Protein AF-0000000085048465 (afdb_homodimer)

Sequence (230 aa):
MSGDLALQTPPLTWLDVGAAADVPYQGARRVETDKGAIAVFRTVDNDYYAVMDKCPHKGGPLSEGIVHGRHIACPLHNWSFSLETGEAVGADAGKACTPTVPLKIENARIFLGLRMSGDLALQTPPLTWLDVGAAADVPYQGARRVETDKGAIAVFRTVDNDYYAVMDKCPHKGGPLSEGIVHGRHIACPLHNWSFSLETGEAVGADAGKACTPTVPLKIENARIFLGLR

pLDDT: mean 91.95, std 15.48, range [27.66, 98.94]

Nearest PDB structu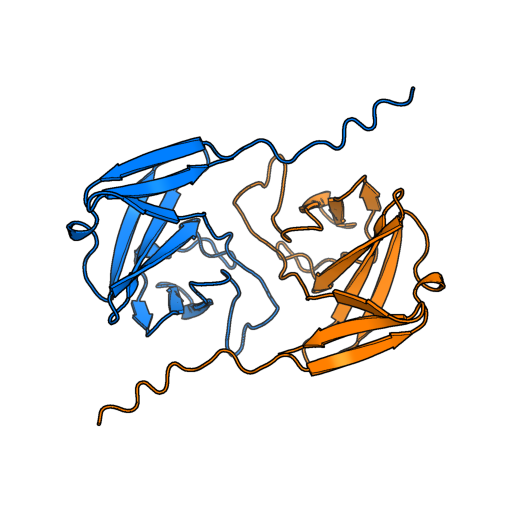res (foldseek):
  8jng-assembly1_A  TM=8.962E-01  e=5.761E-08  Porphyridium purpureum
  4qdd-assembly1_A  TM=8.685E-01  e=6.075E-08  Rhodococcus rhodochrous
  4qdc-assembly1_A  TM=8.750E-01  e=1.578E-07  Rhodococcus rhodochrous
  4qck-assembly1_A  TM=8.739E-01  e=2.982E-07  Mycobacterium tuberculosis H37Rv
  4qdf-assembly2_B  TM=8.703E-01  e=5.943E-07  Rhodococcus rhodochrous

Foldseek 3Di:
DPPCVVVPPDFWDKDWDWFLPVADEQAWDWDQDPVAIKIWHAYNVGDIWIFHQADPPHGAGQRPFTGDGQWTFGPPPGFIAGRVQQATDDPCGPPDGTGTWDWDADPRTIITIDD/DPPCVVVPPDFWDKDWDWFLPVADEQAWDWDQDPVAIKIW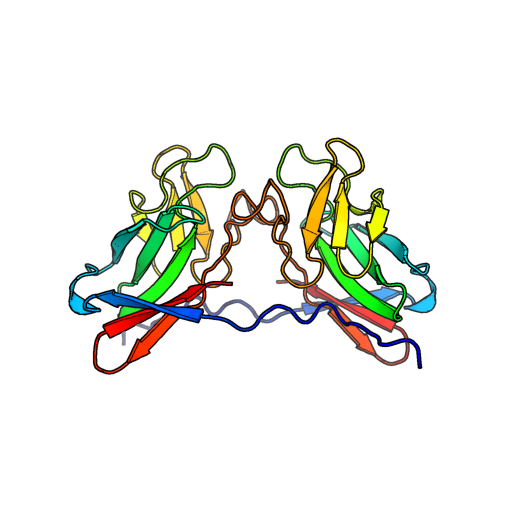HAYNVGDIWIFHQADPPHGAGQRPFTDDGQWTFGPPPGFIAGRVQQATDDPCGPPDGTGTWDWDADPRTIITIDD

InterPro domains:
  IPR012748 Rieske-like [2Fe-2S] domain, NirD-type [TIGR02378] (13-112)
  IPR017941 Rieske [2Fe-2S] iron-sulphur domain [PF00355] (13-94)
  IPR017941 Rieske [2Fe-2S] iron-sulphur domain [PS51296] (15-112)
  IPR036922 Rieske [2Fe-2S] iron-sulphur domain superfamily [G3DSA:2.102.10.10] (12-114)
  IPR036922 Rieske [2Fe-2S] iron-sulphur domain superfamily [SSF50022] (13-114)

Secondary structure (DSSP, 8-state):
----------PPEEEEEEEGGGS-TTEEEEEEETTEEEEEEE-TTS-EEEEESS-TTT---GGGSEEETTEEE-TTT--EEETTT-BB-GGGTTS-BPPB--EEEETTEEEEEE-/----------PPEEEEEEEGGGS-TTEEEEEEETTEEEEEEE-TTS-EEEEESS-TTT---GGGSEEETTEEE-TTT--EEETTT-BB-GGGTTS-BPPB--EEEETTEEEEEE-

Organism: Asticcacaulis excentricus (strain ATCC 15261 / DSM 4724 / KCTC 12464 / NCIMB 9791 / VKM B-1370 / CB 48) (NCBI:txid573065)

Structure (mmCIF, N/CA/C/O backbone):
data_AF-0000000085048465-model_v1
#
loop_
_entity.id
_entity.type
_entity.pdbx_description
1 polymer 'Nitrite reductase (NAD(P)H), small subunit'
#
loop_
_atom_site.group_PDB
_atom_site.id
_atom_site.type_symbol
_atom_site.label_atom_id
_atom_site.label_alt_id
_atom_site.label_comp_id
_atom_site.label_asym_id
_atom_site.label_entity_id
_atom_site.label_seq_id
_atom_site.pdbx_PDB_ins_code
_atom_site.Cartn_x
_atom_site.Cartn_y
_atom_site.Cartn_z
_atom_site.occupancy
_atom_site.B_iso_or_equiv
_atom_site.auth_seq_id
_atom_site.auth_comp_id
_atom_site.auth_asym_id
_atom_site.auth_atom_id
_atom_site.pdbx_PDB_model_num
ATOM 1 N N . MET A 1 1 ? -8.609 -29.156 15.453 1 27.66 1 MET A N 1
ATOM 2 C CA . MET A 1 1 ? -9.172 -27.859 15.773 1 27.66 1 MET A CA 1
ATOM 3 C C . MET A 1 1 ? -8.195 -26.734 15.398 1 27.66 1 MET A C 1
ATOM 5 O O . MET A 1 1 ? -7.352 -26.359 16.203 1 27.66 1 MET A O 1
ATOM 9 N N . SER A 1 2 ? -7.457 -26.969 14.336 1 30.25 2 SER A N 1
ATOM 10 C CA . SER A 1 2 ? -6.379 -26.109 13.883 1 30.25 2 SER A CA 1
ATOM 11 C C . SER A 1 2 ? -6.824 -24.641 13.844 1 30.25 2 SER A C 1
ATOM 13 O O . SER A 1 2 ? -7.754 -24.297 13.109 1 30.25 2 SER A O 1
ATOM 15 N N . GLY A 1 3 ? -6.93 -24.125 15.055 1 32.09 3 GLY A N 1
ATOM 16 C CA . GLY A 1 3 ? -7.227 -22.719 15.242 1 32.09 3 GLY A CA 1
ATOM 17 C C . GLY A 1 3 ? -6.605 -21.828 14.172 1 32.09 3 GLY A C 1
ATOM 18 O O . GLY A 1 3 ? -5.379 -21.797 14.031 1 32.09 3 GLY A O 1
ATOM 19 N N . ASP A 1 4 ? -7.051 -21.844 13.039 1 36.56 4 ASP A N 1
ATOM 20 C CA . ASP A 1 4 ? -6.781 -20.859 12.008 1 36.56 4 ASP A CA 1
ATOM 21 C C . ASP A 1 4 ? -6.57 -19.469 12.617 1 36.56 4 ASP A C 1
ATOM 23 O O . ASP A 1 4 ? -7.523 -18.844 13.078 1 36.56 4 ASP A O 1
ATOM 27 N N . LEU A 1 5 ? -5.781 -19.375 13.562 1 36.38 5 LEU A N 1
ATOM 28 C CA . LEU A 1 5 ? -5.414 -18.047 14.008 1 36.38 5 LEU A CA 1
ATOM 29 C C . LEU A 1 5 ? -5.207 -17.109 12.82 1 36.38 5 LEU A C 1
ATOM 31 O O . LEU A 1 5 ? -4.125 -17.078 12.234 1 36.38 5 LEU A O 1
ATOM 35 N N . ALA A 1 6 ? -6.047 -17.172 11.82 1 41.09 6 ALA A N 1
ATOM 36 C CA . ALA A 1 6 ? -6.082 -16.109 10.828 1 41.09 6 ALA A CA 1
ATOM 37 C C . ALA A 1 6 ? -5.492 -14.82 11.383 1 41.09 6 ALA A C 1
ATOM 39 O O . ALA A 1 6 ? -5.926 -14.336 12.43 1 41.09 6 ALA A O 1
ATOM 40 N N . LEU A 1 7 ? -4.258 -14.805 11.57 1 50.38 7 LEU A N 1
ATOM 41 C CA . LEU A 1 7 ? -3.625 -13.562 11.977 1 50.38 7 LEU A CA 1
ATOM 42 C C . LEU A 1 7 ? -4.496 -12.359 11.609 1 50.38 7 LEU A C 1
ATOM 44 O O . LEU A 1 7 ? -4.543 -11.961 10.445 1 50.38 7 LEU A O 1
ATOM 48 N N . GLN A 1 8 ? -5.727 -12.383 12.188 1 51.41 8 GLN A N 1
ATOM 49 C CA . GLN A 1 8 ? -6.629 -11.242 12.047 1 51.41 8 GLN A CA 1
ATOM 50 C C . GLN A 1 8 ? -5.855 -9.93 12.07 1 51.41 8 GLN A C 1
ATOM 52 O O . GLN A 1 8 ? -4.867 -9.797 12.797 1 51.41 8 GLN A O 1
ATOM 57 N N . THR A 1 9 ? -5.891 -9.25 10.992 1 67.12 9 THR A N 1
ATOM 58 C CA . THR A 1 9 ? -5.375 -7.887 11.031 1 67.12 9 THR A CA 1
ATOM 59 C C . THR A 1 9 ? -5.848 -7.168 12.289 1 67.12 9 THR A C 1
ATOM 61 O O . THR A 1 9 ? -7.047 -7.105 12.562 1 67.12 9 THR A O 1
ATOM 64 N N . PRO A 1 10 ? -5.031 -6.992 13.234 1 73.75 10 PRO A N 1
ATOM 65 C CA . PRO A 1 10 ? -5.449 -6.312 14.461 1 73.75 10 PRO A CA 1
ATOM 66 C C . PRO A 1 10 ? -6.359 -5.117 14.188 1 73.75 10 PRO A C 1
ATOM 68 O O . PRO A 1 10 ? -6.219 -4.449 13.156 1 73.75 10 PRO A O 1
ATOM 71 N N . PRO A 1 11 ? -7.352 -4.992 15.039 1 84.38 11 PRO A N 1
ATOM 72 C CA . PRO A 1 11 ? -8.266 -3.861 14.859 1 84.38 11 PRO A CA 1
ATOM 73 C C . PRO A 1 11 ? -7.543 -2.516 14.891 1 84.38 11 PRO A C 1
ATOM 75 O O . PRO A 1 11 ? -6.484 -2.391 15.508 1 84.38 11 PRO A O 1
ATOM 78 N N . LEU A 1 12 ? -8.109 -1.514 14.242 1 91.69 12 LEU A N 1
ATOM 79 C CA . LEU A 1 12 ? -7.539 -0.172 14.219 1 91.69 12 LEU A CA 1
ATOM 80 C C . LEU A 1 12 ? -7.777 0.547 15.539 1 91.69 12 LEU A C 1
ATOM 82 O O . LEU A 1 12 ? -8.852 0.424 16.141 1 91.69 12 LEU A O 1
ATOM 86 N N . THR A 1 13 ? -6.773 1.234 16.016 1 94.88 13 THR A N 1
ATOM 87 C CA . THR A 1 13 ? -6.91 2.234 17.062 1 94.88 13 THR A CA 1
ATOM 88 C C . THR A 1 13 ? -6.945 3.641 16.469 1 94.88 13 THR A C 1
ATOM 90 O O . THR A 1 13 ? -6.141 3.975 15.609 1 94.88 13 THR A O 1
ATOM 93 N N . TRP A 1 14 ? -7.902 4.395 16.969 1 97.25 14 TRP A N 1
ATOM 94 C CA . TRP A 1 14 ? -8.07 5.73 16.406 1 97.25 14 TRP A CA 1
ATOM 95 C C . TRP A 1 14 ? -7.402 6.777 17.297 1 97.25 14 TRP A C 1
ATOM 97 O O . TRP A 1 14 ? -7.723 6.898 18.484 1 97.25 14 TRP A O 1
ATOM 107 N N . LEU A 1 15 ? -6.484 7.551 16.75 1 97.69 15 LEU A N 1
ATOM 108 C CA . LEU A 1 15 ? -5.719 8.586 17.422 1 97.69 15 LEU A CA 1
ATOM 109 C C . LEU A 1 15 ? -6.246 9.977 17.078 1 97.69 15 LEU A C 1
ATOM 111 O O . LEU A 1 15 ? -6.234 10.367 15.906 1 97.69 15 LEU A O 1
ATOM 115 N N . ASP A 1 16 ? -6.754 10.727 18.031 1 98.5 16 ASP A N 1
ATOM 116 C CA . ASP A 1 16 ? -7.109 12.133 17.828 1 98.5 16 ASP A CA 1
ATOM 117 C C . ASP A 1 16 ? -5.867 12.977 17.547 1 98.5 16 ASP A C 1
ATOM 119 O O . ASP A 1 16 ? -4.973 13.07 18.375 1 98.5 16 ASP A O 1
ATOM 123 N N . VAL A 1 17 ? -5.871 13.68 16.344 1 98.44 17 VAL A N 1
ATOM 124 C CA . VAL A 1 17 ? -4.637 14.383 16.016 1 98.44 17 VAL A CA 1
ATOM 125 C C . VAL A 1 17 ? -4.906 15.875 15.914 1 98.44 17 VAL A C 1
ATOM 127 O O . VAL A 1 17 ? -4.059 16.641 15.438 1 98.44 17 VAL A O 1
ATOM 130 N N . GLY A 1 18 ? -6.07 16.375 16.266 1 98.44 18 GLY A N 1
ATOM 131 C CA . GLY A 1 18 ? -6.32 17.797 16.344 1 98.44 18 GLY A CA 1
ATOM 132 C C . GLY A 1 18 ? -7.453 18.25 15.445 1 98.44 18 GLY A C 1
ATOM 133 O O . GLY A 1 18 ? -8.172 17.438 14.875 1 98.44 18 GLY A O 1
ATOM 134 N N . ALA A 1 19 ? -7.59 19.578 15.297 1 98.75 19 ALA A N 1
ATOM 135 C CA . ALA A 1 19 ? -8.68 20.188 14.547 1 98.75 19 ALA A CA 1
ATOM 136 C C . ALA A 1 19 ? -8.445 20.062 13.047 1 98.75 19 ALA A C 1
ATOM 138 O O . ALA A 1 19 ? -7.332 20.281 12.562 1 98.75 19 ALA A O 1
ATOM 139 N N . ALA A 1 20 ? -9.484 19.703 12.375 1 98.75 20 ALA A N 1
ATOM 140 C CA . ALA A 1 20 ? -9.398 19.641 10.914 1 98.75 20 ALA A CA 1
ATOM 141 C C . ALA A 1 20 ? -8.953 20.969 10.328 1 98.75 20 ALA A C 1
ATOM 143 O O . ALA A 1 20 ? -8.203 21 9.344 1 98.75 20 ALA A O 1
ATOM 144 N N . ALA A 1 21 ? -9.359 22.031 10.914 1 98.31 21 ALA A N 1
ATOM 145 C CA . ALA A 1 21 ? -9.078 23.375 10.43 1 98.31 21 ALA A CA 1
ATOM 146 C C . ALA A 1 21 ? -7.586 23.688 10.523 1 98.31 21 ALA A C 1
ATOM 148 O O . ALA A 1 21 ? -7.109 24.656 9.906 1 98.31 21 ALA A O 1
ATOM 149 N N . ASP A 1 22 ? -6.824 22.906 11.312 1 98.38 22 ASP A N 1
ATOM 150 C CA . ASP A 1 22 ? -5.395 23.141 11.469 1 98.38 22 ASP A CA 1
ATOM 151 C C . ASP A 1 22 ? -4.617 22.688 10.242 1 98.38 22 ASP A C 1
ATOM 153 O O . ASP A 1 22 ? -3.439 23.016 10.086 1 98.38 22 ASP A O 1
ATOM 157 N N . VAL A 1 23 ? -5.203 21.906 9.375 1 98.75 23 VAL A N 1
ATOM 158 C CA . VAL A 1 23 ? -4.574 21.516 8.109 1 98.75 23 VAL A CA 1
ATOM 159 C C . VAL A 1 23 ? -4.926 22.531 7.027 1 98.75 23 VAL A C 1
ATOM 161 O O . VAL A 1 23 ? -6.094 22.688 6.668 1 98.75 23 VAL A O 1
ATOM 164 N N . PRO A 1 24 ? -3.953 23.25 6.559 1 98.12 24 PRO A N 1
ATOM 165 C CA . PRO A 1 24 ? -4.285 24.266 5.555 1 98.12 24 PRO A CA 1
ATOM 166 C C . PRO A 1 24 ? -4.777 23.656 4.242 1 98.12 24 PRO A C 1
ATOM 168 O O . PRO A 1 24 ? -4.398 22.531 3.9 1 98.12 24 PRO A O 1
ATOM 171 N N . TYR A 1 25 ? -5.602 24.406 3.484 1 97.69 25 TYR A N 1
ATOM 172 C CA . TYR A 1 25 ? -5.965 24.016 2.127 1 97.69 25 TYR A CA 1
ATOM 173 C C . TYR A 1 25 ? -4.723 23.844 1.26 1 97.69 25 TYR A C 1
ATOM 175 O O . TYR A 1 25 ? -3.795 24.656 1.318 1 97.69 25 TYR A O 1
ATOM 183 N N . GLN A 1 26 ? -4.738 22.75 0.444 1 97.94 26 GLN A N 1
ATOM 184 C CA . GLN A 1 26 ? -3.639 22.406 -0.455 1 97.94 26 GLN A CA 1
ATOM 185 C C . GLN A 1 26 ? -2.314 22.328 0.3 1 97.94 26 GLN A C 1
ATOM 187 O O . GLN A 1 26 ? -1.274 22.75 -0.217 1 97.94 26 GLN A O 1
ATOM 192 N N . GLY A 1 27 ? -2.434 21.859 1.522 1 98.19 27 GLY A N 1
ATOM 193 C CA . GLY A 1 27 ? -1.271 21.719 2.385 1 98.19 27 GLY A CA 1
ATOM 194 C C . GLY A 1 27 ? -1.312 20.469 3.246 1 98.19 27 GLY A C 1
ATOM 195 O O . GLY A 1 27 ? -2.025 19.516 2.93 1 98.19 27 GLY A O 1
ATOM 196 N N . ALA A 1 28 ? -0.388 20.531 4.258 1 98.69 28 ALA A N 1
ATOM 197 C CA . ALA A 1 28 ? -0.269 19.312 5.066 1 98.69 28 ALA A CA 1
ATOM 198 C C . ALA A 1 28 ? 0.083 19.656 6.512 1 98.69 28 ALA A C 1
ATOM 200 O O . ALA A 1 28 ? 0.542 20.766 6.805 1 98.69 28 ALA A O 1
ATOM 201 N N . ARG A 1 29 ? -0.2 18.766 7.32 1 98.5 29 ARG A N 1
ATOM 202 C CA . ARG A 1 29 ? 0.307 18.703 8.688 1 98.5 29 ARG A CA 1
ATOM 203 C C . ARG A 1 29 ? 1.014 17.375 8.953 1 98.5 29 ARG A C 1
ATOM 205 O O . ARG A 1 29 ? 0.508 16.312 8.586 1 98.5 29 ARG A O 1
ATOM 212 N N . ARG A 1 30 ? 2.117 17.516 9.562 1 98.56 30 ARG A N 1
ATOM 213 C CA . ARG A 1 30 ? 2.889 16.328 9.922 1 98.56 30 ARG A CA 1
ATOM 214 C C . ARG A 1 30 ? 2.58 15.891 11.344 1 98.56 30 ARG A C 1
ATOM 216 O O . ARG A 1 30 ? 2.559 16.703 12.266 1 98.56 30 ARG A O 1
ATOM 223 N N . VAL A 1 31 ? 2.328 14.641 11.539 1 98.31 31 VAL A N 1
ATOM 224 C CA . VAL A 1 31 ? 2.023 14.055 12.836 1 98.31 31 VAL A CA 1
ATOM 225 C C . VAL A 1 31 ? 3.057 12.977 13.172 1 98.31 31 VAL A C 1
ATOM 227 O O . VAL A 1 31 ? 3.201 12 12.438 1 98.31 31 VAL A O 1
ATOM 230 N N . GLU A 1 32 ? 3.73 13.117 14.297 1 97.5 32 GLU A N 1
ATOM 231 C CA . GLU A 1 32 ? 4.688 12.109 14.742 1 97.5 32 GLU A CA 1
ATOM 232 C C . GLU A 1 32 ? 3.984 10.953 15.453 1 97.5 32 GLU A C 1
ATOM 234 O 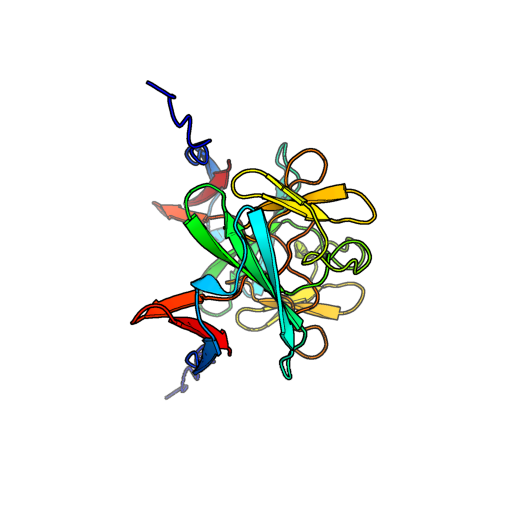O . GLU A 1 32 ? 3.127 11.18 16.312 1 97.5 32 GLU A O 1
ATOM 239 N N . THR A 1 33 ? 4.32 9.758 15.07 1 94.62 33 THR A N 1
ATOM 240 C CA . THR A 1 33 ? 3.809 8.578 15.758 1 94.62 33 THR A CA 1
ATOM 241 C C . THR A 1 33 ? 4.934 7.586 16.031 1 94.62 33 THR A C 1
ATOM 243 O O . THR A 1 33 ? 6.055 7.758 15.555 1 94.62 33 THR A O 1
ATOM 246 N N . ASP A 1 34 ? 4.656 6.555 16.797 1 87.94 34 ASP A N 1
ATOM 247 C CA . ASP A 1 34 ? 5.633 5.512 17.109 1 87.94 34 ASP A CA 1
ATOM 248 C C . ASP A 1 34 ? 5.973 4.699 15.859 1 87.94 34 ASP A C 1
ATOM 250 O O . ASP A 1 34 ? 7.031 4.062 15.797 1 87.94 34 ASP A O 1
ATOM 254 N N . LYS A 1 35 ? 5.195 4.719 14.867 1 84.31 35 LYS A N 1
ATOM 255 C CA . LYS A 1 35 ? 5.379 3.941 13.641 1 84.31 35 LYS A CA 1
ATOM 256 C C . LYS A 1 35 ? 6.027 4.785 12.547 1 84.31 35 LYS A C 1
ATO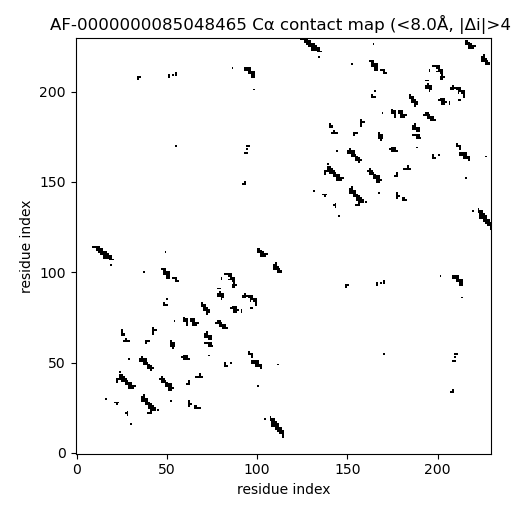M 258 O O . LYS A 1 35 ? 6.281 4.293 11.445 1 84.31 35 LYS A O 1
ATOM 263 N N . GLY A 1 36 ? 6.25 5.996 12.914 1 92.56 36 GLY A N 1
ATOM 264 C CA . GLY A 1 36 ? 6.77 6.941 11.945 1 92.56 36 GLY A CA 1
ATOM 265 C C . GLY A 1 36 ? 5.902 8.18 11.789 1 92.56 36 GLY A C 1
ATOM 266 O O . GLY A 1 36 ? 4.801 8.242 12.3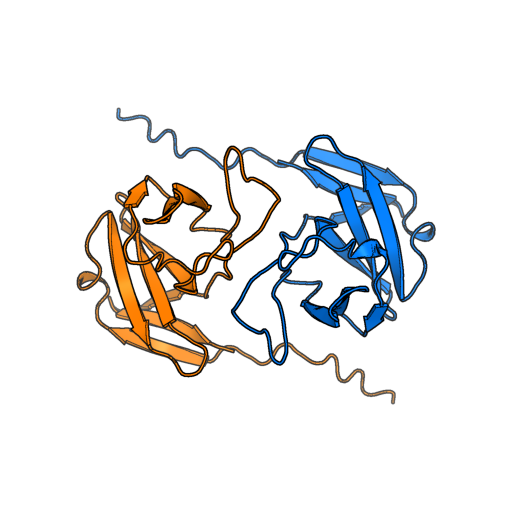36 1 92.56 36 GLY A O 1
ATOM 267 N N . ALA A 1 37 ? 6.367 9.07 10.977 1 97.75 37 ALA A N 1
ATOM 268 C CA . ALA A 1 37 ? 5.621 10.305 10.75 1 97.75 37 ALA A CA 1
ATOM 269 C C . ALA A 1 37 ? 4.535 10.109 9.695 1 97.75 37 ALA A C 1
ATOM 271 O O . ALA A 1 37 ? 4.746 9.406 8.703 1 97.75 37 ALA A O 1
ATOM 272 N N . ILE A 1 38 ? 3.412 10.688 9.93 1 98.5 38 ILE A N 1
ATOM 273 C CA . ILE A 1 38 ? 2.273 10.68 9.023 1 98.5 38 ILE A CA 1
ATOM 274 C C . ILE A 1 38 ? 2 12.094 8.516 1 98.5 38 ILE A C 1
ATOM 276 O O . ILE A 1 38 ? 2.045 13.055 9.289 1 98.5 38 ILE A O 1
ATOM 280 N N . ALA A 1 39 ? 1.812 12.203 7.223 1 98.88 39 ALA A N 1
ATOM 281 C CA . ALA A 1 39 ? 1.385 13.469 6.629 1 98.88 39 ALA A CA 1
ATOM 282 C C . ALA A 1 39 ? -0.124 13.484 6.402 1 98.88 39 ALA A C 1
ATOM 284 O O . ALA A 1 39 ? -0.667 12.602 5.73 1 98.88 39 ALA A O 1
ATOM 285 N N . VAL A 1 40 ? -0.821 14.422 6.953 1 98.94 40 VAL A N 1
ATOM 286 C CA . VAL A 1 40 ? -2.244 14.656 6.734 1 98.94 40 VAL A CA 1
ATOM 287 C C . VAL A 1 40 ? -2.436 15.812 5.754 1 98.94 40 VAL A C 1
ATOM 289 O O . VAL A 1 40 ? -1.93 16.922 5.98 1 98.94 40 VAL A O 1
ATOM 292 N N . PHE A 1 41 ? -3.117 15.516 4.727 1 98.94 41 PHE A N 1
ATOM 293 C CA . PHE A 1 41 ? -3.301 16.5 3.666 1 98.94 41 PHE A CA 1
ATOM 294 C C . PHE A 1 41 ? -4.75 16.969 3.611 1 98.94 41 PHE A C 1
ATOM 296 O O . PHE A 1 41 ? -5.668 16.219 3.924 1 98.94 41 PHE A O 1
ATOM 303 N N . ARG A 1 42 ? -4.883 18.172 3.123 1 98.69 42 ARG A N 1
ATOM 304 C CA . ARG A 1 42 ? -6.188 18.734 2.771 1 98.69 42 ARG A CA 1
ATOM 305 C C . ARG A 1 42 ? -6.184 19.281 1.346 1 98.69 42 ARG A C 1
ATOM 307 O O . ARG A 1 42 ? -5.312 20.062 0.977 1 98.69 42 ARG A O 1
ATOM 314 N N . THR A 1 43 ? -7.129 18.812 0.554 1 98 43 THR A N 1
ATOM 315 C CA . THR A 1 43 ? -7.191 19.203 -0.848 1 98 43 THR A CA 1
ATOM 316 C C . THR A 1 43 ? -7.965 20.516 -1.008 1 98 43 THR A C 1
ATOM 318 O O . THR A 1 43 ? -8.547 21.016 -0.045 1 98 43 THR A O 1
ATOM 321 N N . VAL A 1 44 ? -7.906 21 -2.236 1 96.31 44 VAL A N 1
ATOM 322 C CA . VAL A 1 44 ? -8.625 22.219 -2.557 1 96.31 44 VAL A CA 1
ATOM 323 C C . VAL A 1 44 ? -10.125 22 -2.389 1 96.31 44 VAL A C 1
ATOM 325 O O . VAL A 1 44 ? -10.867 22.938 -2.047 1 96.31 44 VAL A O 1
ATOM 328 N N . ASP A 1 45 ? -10.625 20.797 -2.537 1 96.31 45 ASP A N 1
ATOM 329 C CA . ASP A 1 45 ? -12.039 20.453 -2.432 1 96.31 45 ASP A CA 1
ATOM 330 C C . ASP A 1 45 ? -12.414 20.109 -0.992 1 96.31 45 ASP A C 1
ATOM 332 O O . ASP A 1 45 ? -13.492 19.562 -0.739 1 96.31 45 ASP A O 1
ATOM 336 N N . ASN A 1 46 ? -11.508 20.25 -0.138 1 97.31 46 ASN A N 1
ATOM 337 C CA . ASN A 1 46 ? -11.727 20.078 1.294 1 97.31 46 ASN A CA 1
ATOM 338 C C . ASN A 1 46 ? -11.781 18.609 1.689 1 97.31 46 ASN A C 1
ATOM 340 O O . ASN A 1 46 ? -12.469 18.25 2.645 1 97.31 46 ASN A O 1
ATOM 344 N N . ASP A 1 47 ? -11.211 17.75 0.933 1 97.81 47 ASP A N 1
ATOM 345 C CA . ASP A 1 47 ? -11.031 16.359 1.311 1 97.81 47 ASP A CA 1
ATOM 346 C C . ASP A 1 47 ? -9.727 16.156 2.086 1 97.81 47 ASP A C 1
ATOM 348 O O . ASP A 1 47 ? -8.766 16.906 1.88 1 97.81 47 ASP A O 1
ATOM 352 N N . TYR A 1 48 ? -9.703 15.125 2.918 1 98.75 48 TYR A N 1
ATOM 353 C CA . TYR A 1 48 ? -8.547 14.836 3.756 1 98.75 48 TYR A CA 1
ATOM 354 C C . TYR A 1 48 ? -8 13.445 3.479 1 98.75 48 TYR A C 1
ATOM 356 O O . TYR A 1 48 ? -8.773 12.5 3.289 1 98.75 48 TYR A O 1
ATOM 364 N N . TYR A 1 49 ? -6.75 13.359 3.463 1 98.81 49 TYR A N 1
ATOM 365 C CA . TYR A 1 49 ? -6.055 12.094 3.289 1 98.81 49 TYR A CA 1
ATOM 366 C C . TYR A 1 49 ? -4.824 12.016 4.184 1 98.81 49 TYR A C 1
ATOM 368 O O . TYR A 1 49 ? -4.277 13.039 4.59 1 98.81 49 TYR A O 1
ATOM 376 N N . ALA A 1 50 ? -4.391 10.836 4.438 1 98.75 50 ALA A N 1
ATOM 377 C CA . ALA A 1 50 ? -3.174 10.625 5.223 1 98.75 50 ALA A CA 1
ATOM 378 C C . ALA A 1 50 ? -2.316 9.516 4.617 1 98.75 50 ALA A C 1
ATOM 380 O O . ALA A 1 50 ? -2.832 8.461 4.238 1 98.75 50 ALA A O 1
ATOM 381 N N . VAL A 1 51 ? -1.074 9.742 4.539 1 98.5 51 VAL A N 1
ATOM 382 C CA . VAL A 1 51 ? -0.09 8.75 4.109 1 98.5 51 VAL A CA 1
ATOM 383 C C . VAL A 1 51 ? 1.136 8.82 5.016 1 98.5 51 VAL A C 1
ATOM 385 O O . VAL A 1 51 ? 1.332 9.797 5.738 1 98.5 51 VAL A O 1
ATOM 388 N N . MET A 1 52 ? 1.933 7.801 5.016 1 98 52 MET A N 1
ATOM 389 C CA . MET A 1 52 ? 3.24 7.922 5.652 1 98 52 MET A CA 1
ATOM 390 C C . MET A 1 52 ? 4.051 9.047 5.023 1 98 52 MET A C 1
ATOM 392 O O . MET A 1 52 ? 4.043 9.219 3.801 1 98 52 MET A O 1
ATOM 396 N N . ASP A 1 53 ? 4.719 9.805 5.887 1 98.38 53 ASP A N 1
ATOM 397 C CA . ASP A 1 53 ? 5.367 11.031 5.441 1 98.38 53 ASP A CA 1
ATOM 398 C C . ASP A 1 53 ? 6.777 10.75 4.922 1 98.38 53 ASP A C 1
ATOM 400 O O . ASP A 1 53 ? 7.738 11.391 5.348 1 98.38 53 ASP A O 1
ATOM 404 N N . LYS A 1 54 ? 6.867 9.836 4.125 1 97.56 54 LYS A N 1
ATOM 405 C CA . LYS A 1 54 ? 8.141 9.445 3.539 1 97.56 54 LYS A CA 1
ATOM 406 C C . LYS A 1 54 ? 7.961 8.938 2.109 1 97.56 54 LYS A C 1
ATOM 408 O O . LYS A 1 54 ? 7.211 7.992 1.87 1 97.56 54 LYS A O 1
ATOM 413 N N . CYS A 1 55 ? 8.664 9.578 1.201 1 97.12 55 CYS A N 1
ATOM 414 C CA . CYS A 1 55 ? 8.656 9.117 -0.184 1 97.12 55 CYS A CA 1
ATOM 415 C C . CYS A 1 55 ? 9.367 7.781 -0.321 1 97.12 55 CYS A C 1
ATOM 417 O O . CYS A 1 55 ? 10.5 7.625 0.137 1 97.12 55 CYS A O 1
ATOM 419 N N . PRO A 1 56 ? 8.75 6.801 -0.956 1 94.06 56 PRO A N 1
ATOM 420 C CA . PRO A 1 56 ? 9.375 5.48 -1.089 1 94.06 56 PRO A CA 1
ATOM 421 C C . PRO A 1 56 ? 10.586 5.492 -2.014 1 94.06 56 PRO A C 1
ATOM 423 O O . PRO A 1 56 ? 11.328 4.508 -2.076 1 94.06 56 PRO A O 1
ATOM 426 N N . HIS A 1 57 ? 10.875 6.496 -2.758 1 92.12 57 HIS A N 1
ATOM 427 C CA . HIS A 1 57 ? 11.984 6.562 -3.705 1 92.12 57 HIS A CA 1
ATOM 428 C C . HIS A 1 57 ? 13.297 6.848 -2.992 1 92.12 57 HIS A C 1
ATOM 430 O O . HIS A 1 57 ? 14.242 6.066 -3.088 1 92.12 57 HIS A O 1
ATOM 436 N N . LYS A 1 58 ? 13.281 7.953 -2.172 1 91.88 58 LYS A N 1
ATOM 437 C CA . LYS A 1 58 ? 14.516 8.305 -1.48 1 91.88 58 LYS A CA 1
ATOM 438 C C . LYS A 1 58 ? 14.227 9 -0.151 1 91.88 58 LYS A C 1
ATOM 440 O O . LYS A 1 58 ? 15.023 9.812 0.32 1 91.88 58 LYS A O 1
ATOM 445 N N . GLY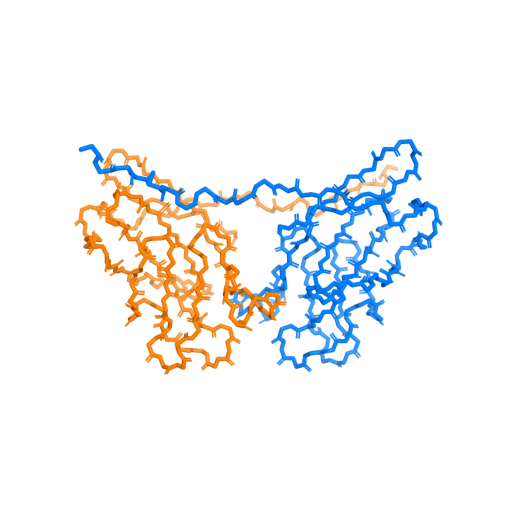 A 1 59 ? 12.984 8.875 0.314 1 94.19 59 GLY A N 1
ATOM 446 C CA . GLY A 1 59 ? 12.695 9.219 1.698 1 94.19 59 GLY A CA 1
ATOM 447 C C . GLY A 1 59 ? 12.352 10.68 1.896 1 94.19 59 GLY A C 1
ATOM 448 O O . GLY A 1 59 ? 12.281 11.156 3.031 1 94.19 59 GLY A O 1
ATOM 449 N N . GLY A 1 60 ? 12.164 11.422 0.881 1 95.88 60 GLY A N 1
ATOM 450 C CA . GLY A 1 60 ? 11.773 12.812 1.046 1 95.88 60 GLY A CA 1
ATOM 451 C C . GLY A 1 60 ? 10.484 12.984 1.823 1 95.88 60 GLY A C 1
ATOM 452 O O . GLY A 1 60 ? 9.578 12.156 1.72 1 95.88 60 GLY A O 1
ATOM 453 N N . PRO A 1 61 ? 10.438 14.125 2.594 1 98.06 61 PRO A N 1
ATOM 454 C CA . PRO A 1 61 ? 9.219 14.391 3.359 1 98.06 61 PRO A CA 1
ATOM 455 C C . PRO A 1 61 ? 8.055 14.844 2.479 1 98.06 61 PRO A C 1
ATOM 457 O O . PRO A 1 61 ? 8.031 15.992 2.025 1 98.06 61 PRO A O 1
ATOM 460 N N . LEU A 1 62 ? 7.062 14.023 2.352 1 98.62 62 LEU A N 1
ATOM 461 C CA . LEU A 1 62 ? 5.945 14.32 1.464 1 98.62 62 LEU A CA 1
ATOM 462 C C . LEU A 1 62 ? 5.141 15.508 1.987 1 98.62 62 LEU A C 1
ATOM 464 O O . LEU A 1 62 ? 4.574 16.266 1.204 1 98.62 62 LEU A O 1
ATOM 468 N N . SER A 1 63 ? 5.074 15.672 3.291 1 98.75 63 SER A N 1
ATOM 469 C CA . SER A 1 63 ? 4.316 16.766 3.908 1 98.75 63 SER A CA 1
ATOM 470 C C . SER A 1 63 ? 4.82 18.125 3.441 1 98.75 63 SER A C 1
ATOM 472 O O . SER A 1 63 ? 4.137 19.125 3.609 1 98.75 63 SER A O 1
ATOM 474 N N . GLU A 1 64 ? 6.031 18.156 2.945 1 98.5 64 GLU A N 1
ATOM 475 C CA . GLU A 1 64 ? 6.609 19.406 2.467 1 98.5 64 GLU A CA 1
ATOM 476 C C . GLU A 1 64 ? 6.438 19.547 0.958 1 98.5 64 GLU A C 1
ATOM 478 O O . GLU A 1 64 ? 7 20.469 0.349 1 98.5 64 GLU A O 1
ATOM 483 N N . GLY A 1 65 ? 5.723 18.672 0.319 1 98.5 65 GLY A N 1
ATOM 484 C CA . GLY A 1 65 ? 5.5 18.703 -1.118 1 98.5 65 GLY A CA 1
ATOM 485 C C . GLY A 1 65 ? 4.355 19.609 -1.524 1 98.5 65 GLY A C 1
ATOM 486 O O . GLY A 1 65 ? 3.846 20.375 -0.707 1 98.5 65 GLY A O 1
ATOM 487 N N . ILE A 1 66 ? 4.043 19.469 -2.785 1 98 66 ILE A N 1
ATOM 488 C CA . ILE A 1 66 ? 2.99 20.312 -3.348 1 98 66 ILE A CA 1
ATOM 489 C C . ILE A 1 66 ? 1.769 19.469 -3.682 1 98 66 ILE A C 1
ATOM 491 O O . ILE A 1 66 ? 1.884 18.438 -4.367 1 98 66 ILE A O 1
ATOM 495 N N . VAL A 1 67 ? 0.58 19.875 -3.166 1 97.75 67 VAL A N 1
ATOM 496 C CA . VAL A 1 67 ? -0.678 19.188 -3.438 1 97.75 67 VAL A CA 1
ATOM 497 C C . VAL A 1 67 ? -1.285 19.703 -4.734 1 97.75 67 VAL A C 1
ATOM 499 O O . VAL A 1 67 ? -1.426 20.922 -4.918 1 97.75 67 VAL A O 1
ATOM 502 N N . HIS A 1 68 ? -1.581 18.828 -5.609 1 95.56 68 HIS A N 1
ATOM 503 C CA . HIS A 1 68 ? -2.305 19.109 -6.844 1 95.56 68 HIS A CA 1
ATOM 504 C C . HIS A 1 68 ? -3.523 18.203 -6.988 1 95.56 68 HIS A C 1
ATOM 506 O O . HIS A 1 68 ? -3.398 17.047 -7.402 1 95.56 68 HIS A O 1
ATOM 512 N N . GLY A 1 69 ? -4.707 18.875 -6.77 1 94.81 69 GLY A N 1
ATOM 513 C CA . GLY A 1 69 ? -5.879 18.016 -6.746 1 94.81 69 GLY A CA 1
ATOM 514 C C . GLY A 1 69 ? -5.816 16.953 -5.668 1 94.81 69 GLY A C 1
ATOM 515 O O . GLY A 1 69 ? -5.738 17.266 -4.48 1 94.81 69 GLY A O 1
ATOM 516 N N . ARG A 1 70 ? -5.781 15.703 -6.055 1 97 70 ARG A N 1
ATOM 517 C CA . ARG A 1 70 ? -5.727 14.609 -5.09 1 97 70 ARG A CA 1
ATOM 518 C C . ARG A 1 70 ? -4.395 13.875 -5.172 1 97 70 ARG A C 1
ATOM 520 O O . ARG A 1 70 ? -4.336 12.656 -4.988 1 97 70 ARG A O 1
ATOM 527 N N . HIS A 1 71 ? -3.428 14.641 -5.578 1 97.88 71 HIS A N 1
ATOM 528 C CA . HIS A 1 71 ? -2.066 14.117 -5.625 1 97.88 71 HIS A CA 1
ATOM 529 C C . HIS A 1 71 ? -1.109 15.008 -4.836 1 97.88 71 HIS A C 1
ATOM 531 O O . HIS A 1 71 ? -1.405 16.172 -4.586 1 97.88 71 HIS A O 1
ATOM 537 N N . ILE A 1 72 ? 0.056 14.422 -4.473 1 98.56 72 ILE A N 1
ATOM 538 C CA . ILE A 1 72 ? 1.137 15.164 -3.838 1 98.56 72 ILE A CA 1
ATOM 539 C C . ILE A 1 72 ? 2.449 14.898 -4.57 1 98.56 72 ILE A C 1
ATOM 541 O O . ILE A 1 72 ? 2.787 13.75 -4.848 1 98.56 72 ILE A O 1
ATOM 545 N N . ALA A 1 73 ? 3.135 15.938 -4.902 1 98.38 73 ALA A N 1
ATOM 546 C CA . ALA A 1 73 ? 4.461 15.82 -5.5 1 98.38 73 ALA A CA 1
ATOM 547 C C . ALA A 1 73 ? 5.555 15.969 -4.445 1 98.38 73 ALA A C 1
ATOM 549 O O . ALA A 1 73 ? 5.594 16.969 -3.715 1 98.38 73 ALA A O 1
ATOM 550 N N . CYS A 1 74 ? 6.379 15 -4.371 1 98.12 74 CYS A N 1
ATOM 551 C CA . CYS A 1 74 ? 7.488 15.023 -3.426 1 98.12 74 CYS A CA 1
ATOM 552 C C . CYS A 1 74 ? 8.375 16.234 -3.656 1 98.12 74 CYS A C 1
ATOM 554 O O . CYS A 1 74 ? 8.734 16.547 -4.797 1 98.12 74 CYS A O 1
ATOM 556 N N . PRO A 1 75 ? 8.828 16.906 -2.666 1 97.75 75 PRO A N 1
ATOM 557 C CA . PRO A 1 75 ? 9.617 18.125 -2.803 1 97.75 75 PRO A CA 1
ATOM 558 C C . PRO A 1 75 ? 11.031 17.875 -3.328 1 97.75 75 PRO A C 1
ATOM 560 O O . PRO A 1 75 ? 11.719 18.797 -3.744 1 97.75 75 PRO A O 1
ATOM 563 N N . LEU A 1 76 ? 11.484 16.766 -3.332 1 96.31 76 LEU A N 1
ATOM 564 C CA . LEU A 1 76 ? 12.852 16.469 -3.738 1 96.31 76 LEU A CA 1
ATOM 565 C C . LEU A 1 76 ? 12.898 16 -5.191 1 96.31 76 LEU A C 1
ATOM 567 O O . LEU A 1 76 ? 13.242 16.781 -6.086 1 96.31 76 LEU A O 1
ATOM 571 N N . HIS A 1 77 ? 12.516 14.891 -5.598 1 93.88 77 HIS A N 1
ATOM 572 C CA . HIS A 1 77 ? 12.711 14.328 -6.93 1 93.88 77 HIS A CA 1
ATOM 573 C C . HIS A 1 77 ? 11.414 14.336 -7.727 1 93.88 77 HIS A C 1
ATOM 575 O O . HIS A 1 77 ? 11.32 13.695 -8.773 1 93.88 77 HIS A O 1
ATOM 581 N N . ASN A 1 78 ? 10.344 14.859 -7.199 1 96.12 78 ASN A N 1
ATOM 582 C CA . ASN A 1 78 ? 9.117 15.227 -7.891 1 96.12 78 ASN A CA 1
ATOM 583 C C . ASN A 1 78 ? 8.281 14 -8.234 1 96.12 78 ASN A C 1
ATOM 585 O O . ASN A 1 78 ? 7.426 14.055 -9.125 1 96.12 78 ASN A O 1
ATOM 589 N N . TRP A 1 79 ? 8.539 12.93 -7.656 1 97.06 79 TRP A N 1
ATOM 590 C CA . TRP A 1 79 ? 7.559 11.859 -7.816 1 97.06 79 TRP A CA 1
ATOM 591 C C . TRP A 1 79 ? 6.191 12.297 -7.293 1 97.06 79 TRP A C 1
ATOM 593 O O . TRP A 1 79 ? 6.094 12.906 -6.23 1 97.06 79 TRP A O 1
ATOM 603 N N . SER A 1 80 ? 5.184 11.977 -8.102 1 98 80 SER A N 1
ATOM 604 C CA . SER A 1 80 ? 3.822 12.281 -7.68 1 98 80 SER A CA 1
ATOM 605 C C . SER A 1 80 ? 3.105 11.031 -7.184 1 98 80 SER A C 1
ATOM 607 O O . SER A 1 80 ? 3.266 9.953 -7.754 1 98 80 SER A O 1
ATOM 609 N N . PHE A 1 81 ? 2.24 11.234 -6.121 1 98.12 81 PHE A N 1
ATOM 610 C CA . PHE A 1 81 ? 1.521 10.117 -5.512 1 98.12 81 PHE A CA 1
ATOM 611 C C . PHE A 1 81 ? 0.04 10.445 -5.363 1 98.12 81 PHE A C 1
ATOM 613 O O . PHE A 1 81 ? -0.32 11.57 -5.008 1 98.12 81 PHE A O 1
ATOM 620 N N . SER A 1 82 ? -0.816 9.469 -5.699 1 97.25 82 SER A N 1
ATOM 621 C CA . SER A 1 82 ? -2.232 9.578 -5.371 1 97.25 82 SER A CA 1
ATOM 622 C C . SER A 1 82 ? -2.447 9.633 -3.863 1 97.25 82 SER A C 1
ATOM 624 O O . SER A 1 82 ? -1.97 8.766 -3.129 1 97.25 82 SER A O 1
ATOM 626 N N . LEU A 1 83 ? -3.193 10.586 -3.432 1 97.94 83 LEU A N 1
ATOM 627 C CA . LEU A 1 83 ? -3.5 10.68 -2.01 1 97.94 83 LEU A CA 1
ATOM 628 C C . LEU A 1 83 ? -4.512 9.617 -1.599 1 97.94 83 LEU A C 1
ATOM 630 O O . LEU A 1 83 ? -4.562 9.219 -0.432 1 97.94 83 LEU A O 1
ATOM 634 N N . GLU A 1 84 ? -5.289 9.086 -2.49 1 95.44 84 GLU A N 1
ATOM 635 C CA . GLU A 1 84 ? -6.32 8.094 -2.213 1 95.44 84 GLU A CA 1
ATOM 636 C C . GLU A 1 84 ? -5.719 6.703 -2.021 1 95.44 84 GLU A C 1
ATOM 638 O O . GLU A 1 84 ? -6.156 5.941 -1.155 1 95.44 84 GLU A O 1
ATOM 643 N N . THR A 1 85 ? -4.695 6.445 -2.842 1 94.44 85 THR A N 1
ATOM 644 C CA . THR A 1 85 ? -4.207 5.07 -2.854 1 94.44 85 THR A CA 1
ATOM 645 C C . THR A 1 85 ? -2.762 5.004 -2.375 1 94.44 85 THR A C 1
ATOM 647 O O . THR A 1 85 ? -2.266 3.93 -2.025 1 94.44 85 THR A O 1
ATOM 650 N N . GLY A 1 86 ? -2.07 6.082 -2.369 1 97.31 86 GLY A N 1
ATOM 651 C CA . GLY A 1 86 ? -0.649 6.113 -2.066 1 97.31 86 GLY A CA 1
ATOM 652 C C . GLY A 1 86 ? 0.221 5.727 -3.246 1 97.31 86 GLY A C 1
ATOM 653 O O . GLY A 1 86 ? 1.45 5.793 -3.168 1 97.31 86 GLY A O 1
ATOM 654 N N . GLU A 1 87 ? -0.303 5.398 -4.391 1 95.94 87 GLU A N 1
ATOM 655 C CA . GLU A 1 87 ? 0.454 4.898 -5.531 1 95.94 87 GLU A CA 1
ATOM 656 C C . GLU A 1 87 ? 1.148 6.035 -6.277 1 95.94 87 GLU A C 1
ATOM 658 O O . GLU A 1 87 ? 0.569 7.105 -6.461 1 95.94 87 GLU A O 1
ATOM 663 N N . ALA A 1 88 ? 2.352 5.742 -6.699 1 96.25 88 ALA A N 1
ATOM 664 C CA . ALA A 1 88 ? 2.98 6.66 -7.645 1 96.25 88 ALA A CA 1
ATOM 665 C C . ALA A 1 88 ? 2.164 6.77 -8.93 1 96.25 88 ALA A C 1
ATOM 667 O O . ALA A 1 88 ? 1.549 5.793 -9.367 1 96.25 88 ALA A O 1
ATOM 668 N N . VAL A 1 89 ? 2.154 7.961 -9.508 1 94.81 89 VAL A N 1
ATOM 669 C CA . VAL A 1 89 ? 1.37 8.188 -10.719 1 94.81 89 VAL A CA 1
ATOM 670 C C . 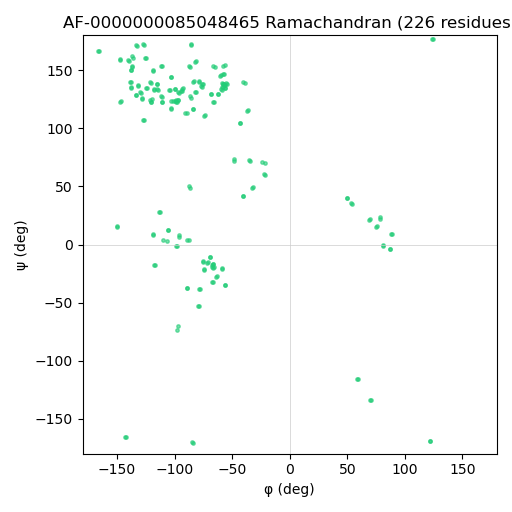VAL A 1 89 ? 2.258 8.781 -11.812 1 94.81 89 VAL A C 1
ATOM 672 O O . VAL A 1 89 ? 3.436 9.062 -11.57 1 94.81 89 VAL A O 1
ATOM 675 N N . GLY A 1 90 ? 1.678 8.867 -13.023 1 92.38 90 GLY A N 1
ATOM 676 C CA . GLY A 1 90 ? 2.443 9.414 -14.133 1 92.38 90 GLY A CA 1
ATOM 677 C C . GLY A 1 90 ? 3.559 8.492 -14.594 1 92.38 90 GLY A C 1
ATOM 678 O O . GLY A 1 90 ? 3.348 7.289 -14.773 1 92.38 90 GLY A O 1
ATOM 679 N N . ALA A 1 91 ? 4.805 9.078 -14.805 1 91.69 91 ALA A N 1
ATOM 680 C CA . ALA A 1 91 ? 5.938 8.336 -15.367 1 91.69 91 ALA A CA 1
ATOM 681 C C . ALA A 1 91 ? 6.406 7.246 -14.406 1 91.69 91 ALA A C 1
ATOM 683 O O . ALA A 1 91 ? 7.043 6.277 -14.828 1 91.69 91 ALA A O 1
ATOM 684 N N . ASP A 1 92 ? 6.055 7.395 -13.172 1 92.44 92 ASP A N 1
ATOM 685 C CA . ASP A 1 92 ? 6.543 6.461 -12.164 1 92.44 92 ASP A CA 1
ATOM 686 C C . ASP A 1 92 ? 5.441 5.496 -11.727 1 92.44 92 ASP A C 1
ATOM 688 O O . ASP A 1 92 ? 5.609 4.754 -10.758 1 92.44 92 ASP A O 1
ATOM 692 N N . ALA A 1 93 ? 4.336 5.438 -12.43 1 92.19 93 ALA A N 1
ATOM 693 C CA . ALA A 1 93 ? 3.217 4.555 -12.109 1 92.19 93 ALA A CA 1
ATOM 694 C C . ALA A 1 93 ? 3.672 3.102 -12.031 1 92.19 93 ALA A C 1
ATOM 696 O O . ALA A 1 93 ? 4.449 2.641 -12.875 1 92.19 93 ALA A O 1
ATOM 697 N N . GLY A 1 94 ? 3.182 2.434 -10.945 1 90.56 94 GLY A N 1
ATOM 698 C CA . GLY A 1 94 ? 3.436 1.009 -10.805 1 90.56 94 GLY A CA 1
ATOM 699 C C . GLY A 1 94 ? 4.746 0.701 -10.109 1 90.56 94 GLY A C 1
ATOM 700 O O . GLY A 1 94 ? 5.012 -0.45 -9.75 1 90.56 94 GLY A O 1
ATOM 701 N N . LYS A 1 95 ? 5.527 1.693 -9.781 1 90.5 95 LYS A N 1
ATOM 702 C CA . LYS A 1 95 ? 6.871 1.44 -9.273 1 90.5 95 LYS A CA 1
ATOM 703 C C . LYS A 1 95 ? 6.863 1.285 -7.754 1 90.5 95 LYS A C 1
ATOM 705 O O . LYS A 1 95 ? 7.613 0.476 -7.203 1 90.5 95 LYS A O 1
ATOM 710 N N . ALA A 1 96 ? 6.023 2.082 -7.094 1 93.75 96 ALA A N 1
ATOM 711 C CA . ALA A 1 96 ? 5.996 2.062 -5.633 1 93.75 96 ALA A CA 1
ATOM 712 C C . ALA A 1 96 ? 4.758 2.779 -5.098 1 93.75 96 ALA A C 1
ATOM 714 O O . ALA A 1 96 ? 4.031 3.428 -5.855 1 93.75 96 ALA A O 1
ATOM 715 N N . CYS A 1 97 ? 4.496 2.598 -3.857 1 96.88 97 CYS A N 1
ATOM 716 C CA . CYS A 1 97 ? 3.469 3.34 -3.139 1 96.88 97 CYS A CA 1
ATOM 717 C C . CYS A 1 97 ? 3.959 3.75 -1.755 1 96.88 97 CYS A C 1
ATOM 719 O O . CYS A 1 97 ? 4.82 3.086 -1.175 1 96.88 97 CYS A O 1
ATOM 721 N N . THR A 1 98 ? 3.461 4.836 -1.305 1 97.5 98 THR A N 1
ATOM 722 C CA . THR A 1 98 ? 3.527 5.125 0.123 1 97.5 98 THR A CA 1
ATOM 723 C C . THR A 1 98 ? 2.268 4.641 0.833 1 97.5 98 THR A C 1
ATOM 725 O O . THR A 1 98 ? 1.158 4.801 0.318 1 97.5 98 THR A O 1
ATOM 728 N N . PRO A 1 99 ? 2.406 3.971 1.983 1 96.75 99 PRO A N 1
ATOM 729 C CA . PRO A 1 99 ? 1.207 3.488 2.672 1 96.75 99 PRO A CA 1
ATOM 730 C C . PRO A 1 99 ? 0.247 4.617 3.045 1 96.75 99 PRO A C 1
ATOM 732 O O . PRO A 1 99 ? 0.677 5.656 3.549 1 96.75 99 PRO A O 1
ATOM 735 N N . THR A 1 100 ? -1.021 4.395 2.754 1 97.06 100 THR A N 1
ATOM 736 C CA . THR A 1 100 ? -2.047 5.309 3.246 1 97.06 100 THR A CA 1
ATOM 737 C C . THR A 1 100 ? -2.424 4.969 4.688 1 97.06 100 THR A C 1
ATOM 739 O O . THR A 1 100 ? -2.217 3.844 5.141 1 97.06 100 THR A O 1
ATOM 742 N N . VAL A 1 101 ? -2.938 5.922 5.383 1 97.12 101 VAL A N 1
ATOM 743 C CA . VAL A 1 101 ? -3.414 5.762 6.75 1 97.12 101 VAL A CA 1
ATOM 744 C C . VAL A 1 101 ? -4.902 6.098 6.824 1 97.12 101 VAL A C 1
ATOM 746 O O . VAL A 1 101 ? -5.32 7.188 6.422 1 97.12 101 VAL A O 1
ATOM 749 N N . PRO A 1 102 ? -5.719 5.18 7.328 1 97.06 102 PRO A N 1
ATOM 750 C CA . PRO A 1 102 ? -7.137 5.508 7.484 1 97.06 102 PRO A CA 1
ATOM 751 C C . PRO A 1 102 ? -7.363 6.77 8.305 1 97.06 102 PRO A C 1
ATOM 753 O O . PRO A 1 102 ? -6.656 7.004 9.297 1 97.06 102 PRO A O 1
ATOM 756 N N . LEU A 1 103 ? -8.297 7.527 7.816 1 98.56 103 LEU A N 1
ATOM 757 C CA . LEU A 1 103 ? -8.594 8.812 8.43 1 98.56 103 LEU A CA 1
ATOM 758 C C . LEU A 1 103 ? -10.102 9.047 8.5 1 98.56 103 LEU A C 1
ATOM 760 O O . LEU A 1 103 ? -10.828 8.727 7.551 1 98.56 103 LEU A O 1
ATOM 764 N N . LYS A 1 104 ? -10.594 9.609 9.586 1 98.25 104 LYS A N 1
ATOM 765 C CA . LYS A 1 104 ? -11.977 10.078 9.672 1 98.25 104 LYS A CA 1
ATOM 766 C C . LYS A 1 104 ? -12.047 11.438 10.367 1 98.25 104 LYS A C 1
ATOM 768 O O . LYS A 1 104 ? -11.156 11.797 11.133 1 98.25 104 LYS A O 1
ATOM 773 N N . ILE A 1 105 ? -13.062 12.148 10.023 1 98.5 105 ILE A N 1
ATOM 774 C CA . ILE A 1 105 ? -13.359 13.422 10.664 1 98.5 105 ILE A CA 1
ATOM 775 C C . ILE A 1 105 ? -14.633 13.297 11.492 1 98.5 105 ILE A C 1
ATOM 777 O O . ILE A 1 105 ? -15.688 12.906 10.977 1 98.5 105 ILE A O 1
ATOM 781 N N . GLU A 1 106 ? -14.531 13.594 12.766 1 98.25 106 GLU A N 1
ATOM 782 C CA . GLU A 1 106 ? -15.664 13.609 13.688 1 98.25 106 GLU A CA 1
ATOM 783 C C . GLU A 1 106 ? -15.664 14.867 14.547 1 98.25 106 GLU A C 1
ATOM 785 O O . GLU A 1 106 ? -14.664 15.172 15.211 1 98.25 106 GLU A O 1
ATOM 790 N N . ASN A 1 107 ? -16.812 15.539 14.562 1 98.06 107 ASN A N 1
ATOM 791 C CA . ASN A 1 107 ? -16.938 16.766 15.336 1 98.06 107 ASN A CA 1
ATOM 792 C C . ASN A 1 107 ? -15.781 17.734 15.047 1 98.06 107 ASN A C 1
ATOM 794 O O . ASN A 1 107 ? -15.141 18.234 15.969 1 98.06 107 ASN A O 1
ATOM 798 N N . ALA A 1 108 ? -15.391 17.828 13.789 1 98.25 108 ALA A N 1
ATOM 799 C CA . ALA A 1 108 ? -14.406 18.766 13.258 1 98.25 108 ALA A CA 1
ATOM 800 C C . ALA A 1 108 ? -13.008 18.438 13.75 1 98.25 108 ALA A C 1
ATOM 802 O O . ALA A 1 108 ? -12.125 19.297 13.766 1 98.25 108 ALA A O 1
ATOM 803 N N . ARG A 1 109 ? -12.844 17.188 14.164 1 98.75 109 ARG A N 1
ATOM 804 C CA . ARG A 1 109 ? -11.523 16.703 14.562 1 98.75 109 ARG A CA 1
ATOM 805 C C . ARG A 1 109 ? -11.07 15.547 13.68 1 98.75 109 ARG A C 1
ATOM 807 O O . ARG A 1 109 ? -11.898 14.766 13.195 1 98.75 109 ARG A O 1
ATOM 814 N N . ILE A 1 110 ? -9.734 15.445 13.516 1 98.88 110 ILE A N 1
ATOM 815 C CA . ILE A 1 110 ? -9.164 14.398 12.672 1 98.88 110 ILE A CA 1
ATOM 816 C C . ILE A 1 110 ? -8.719 13.219 13.547 1 98.88 110 ILE A C 1
ATOM 818 O O . ILE A 1 110 ? -8.031 13.406 14.547 1 98.88 110 ILE A O 1
ATOM 822 N N . PHE A 1 111 ? -9.141 12.039 13.125 1 98.81 111 PHE A N 1
ATOM 823 C CA . PHE A 1 111 ? -8.68 10.797 13.719 1 98.81 111 PHE A CA 1
ATOM 824 C C . PHE A 1 111 ? -7.941 9.938 12.695 1 98.81 111 PHE A C 1
ATOM 826 O O . PHE A 1 111 ? -8.414 9.766 11.57 1 98.81 111 PHE A O 1
ATOM 833 N N . LEU A 1 112 ? -6.766 9.414 13.133 1 98.38 112 LEU A N 1
ATOM 834 C CA . LEU A 1 112 ? -5.992 8.484 12.312 1 98.38 112 LEU A CA 1
ATOM 835 C C . LEU A 1 112 ? -6.137 7.059 12.82 1 98.38 112 LEU A C 1
ATOM 837 O O . LEU A 1 112 ? -6.043 6.809 14.023 1 98.38 112 LEU A O 1
ATOM 841 N N . GLY A 1 113 ? -6.402 6.137 11.875 1 96.69 113 GLY A N 1
ATOM 842 C CA . GLY A 1 113 ? -6.441 4.723 12.227 1 96.69 113 GLY A CA 1
ATOM 843 C C . GLY A 1 113 ? -5.07 4.07 12.227 1 96.69 113 GLY A C 1
ATOM 844 O O . GLY A 1 113 ? -4.434 3.947 11.18 1 96.69 113 GLY A O 1
ATOM 845 N N . LEU A 1 114 ? -4.668 3.605 13.422 1 92.94 114 LEU A N 1
ATOM 846 C CA . LEU A 1 114 ? -3.354 2.992 13.555 1 92.94 114 LEU A CA 1
ATOM 847 C C . LEU A 1 114 ? -3.477 1.519 13.93 1 92.94 114 LEU A C 1
ATOM 849 O O . LEU A 1 114 ? -4.383 1.136 14.672 1 92.94 114 LEU A O 1
ATOM 853 N N . ARG A 1 115 ? -2.611 0.703 13.258 1 82.38 115 ARG A N 1
ATOM 854 C CA . ARG A 1 115 ? -2.635 -0.721 13.578 1 82.38 115 ARG A CA 1
ATOM 855 C C . ARG A 1 115 ? -1.592 -1.062 14.641 1 82.38 115 ARG A C 1
ATOM 857 O O . ARG A 1 115 ? -0.549 -0.409 14.727 1 82.38 115 ARG A O 1
ATOM 864 N N . MET B 1 1 ? -20.438 26.953 -14.133 1 29.44 1 MET B N 1
ATOM 865 C CA . MET B 1 1 ? -20.688 25.516 -14.227 1 29.44 1 MET B CA 1
ATOM 866 C C . MET B 1 1 ? -19.375 24.734 -14.141 1 29.44 1 MET B C 1
ATOM 868 O O . MET B 1 1 ? -18.672 24.594 -15.141 1 29.44 1 MET B O 1
ATOM 872 N N . SER B 1 2 ? -18.516 25.125 -13.234 1 30.73 2 SER B N 1
ATOM 873 C CA . SER B 1 2 ? -17.156 24.641 -13.023 1 30.73 2 SER B CA 1
ATOM 874 C C . SER B 1 2 ? -17.125 23.109 -12.992 1 30.73 2 SER B C 1
ATOM 876 O O . SER B 1 2 ? -17.734 22.484 -12.125 1 30.73 2 SER B O 1
ATOM 878 N N . GLY B 1 3 ? -17.312 22.562 -14.195 1 31.89 3 GLY B N 1
ATOM 879 C CA . GLY B 1 3 ? -17.219 21.125 -14.383 1 31.89 3 GLY B CA 1
ATOM 880 C C . GLY B 1 3 ? -16.156 20.469 -13.516 1 31.89 3 GLY B C 1
ATOM 881 O O . GLY B 1 3 ? -14.969 20.797 -13.641 1 31.89 3 GLY B O 1
ATOM 882 N N . ASP B 1 4 ? -16.344 20.344 -12.32 1 36.91 4 ASP B N 1
ATOM 883 C CA . ASP B 1 4 ? -15.586 19.484 -11.43 1 36.91 4 ASP B CA 1
ATOM 884 C C . ASP B 1 4 ? -15.117 18.219 -12.156 1 36.91 4 ASP B C 1
ATOM 886 O O . ASP B 1 4 ? -15.922 17.312 -12.43 1 36.91 4 ASP B O 1
ATOM 890 N N . LEU B 1 5 ? -14.57 18.391 -13.273 1 36.94 5 LEU B N 1
ATOM 891 C CA . LEU B 1 5 ? -13.945 17.203 -13.867 1 36.94 5 LEU B CA 1
ATOM 892 C C . LEU B 1 5 ? -13.211 16.391 -12.805 1 36.94 5 LEU B C 1
ATOM 894 O O . LEU B 1 5 ? -12.062 16.703 -12.469 1 36.94 5 LEU B O 1
ATOM 898 N N . ALA B 1 6 ? -13.781 16.219 -11.641 1 40.72 6 ALA B N 1
ATOM 899 C CA . ALA B 1 6 ? -13.266 15.203 -10.727 1 40.72 6 ALA B CA 1
ATOM 900 C C . ALA B 1 6 ? -12.516 14.117 -11.492 1 40.72 6 ALA B C 1
ATOM 902 O O . ALA B 1 6 ? -13.07 13.492 -12.398 1 40.72 6 ALA B O 1
ATOM 903 N N . LEU B 1 7 ? -11.406 14.445 -11.984 1 50.66 7 LEU B N 1
ATOM 904 C CA . LEU B 1 7 ? -10.594 13.406 -12.602 1 50.66 7 LEU B CA 1
ATOM 905 C C . LEU B 1 7 ? -10.977 12.031 -12.07 1 50.66 7 LEU B C 1
ATOM 907 O O . LEU B 1 7 ? -10.617 11.672 -10.945 1 50.66 7 LEU B O 1
ATOM 911 N N . GLN B 1 8 ? -12.266 11.688 -12.312 1 51.81 8 GLN B N 1
ATOM 912 C CA . GLN B 1 8 ? -12.758 10.352 -12.008 1 51.81 8 GLN B CA 1
ATOM 913 C C . GLN B 1 8 ? -11.695 9.289 -12.305 1 51.81 8 GLN B C 1
ATOM 915 O O . GLN B 1 8 ? -10.938 9.414 -13.266 1 51.81 8 GLN B O 1
ATOM 920 N N . THR B 1 9 ? -11.25 8.648 -11.266 1 67.44 9 THR B N 1
ATOM 921 C CA . THR B 1 9 ? -10.414 7.473 -11.508 1 67.44 9 THR B CA 1
ATOM 922 C C . THR B 1 9 ? -11.008 6.617 -12.633 1 67.44 9 THR B C 1
ATOM 924 O O . THR B 1 9 ? -12.172 6.23 -12.578 1 67.44 9 THR B O 1
ATOM 927 N N . PRO B 1 10 ? -10.445 6.656 -13.773 1 73.81 10 PRO B N 1
ATOM 928 C CA . PRO B 1 10 ? -10.977 5.852 -14.867 1 73.81 10 PRO B CA 1
ATOM 929 C C . PRO B 1 10 ? -11.445 4.469 -14.414 1 73.81 10 PRO B C 1
ATOM 931 O O . PRO B 1 10 ? -10.867 3.891 -13.492 1 73.81 10 PRO B O 1
ATOM 934 N N . PRO B 1 11 ? -12.562 4.086 -14.961 1 84.69 11 PRO B N 1
ATOM 935 C CA . PRO B 1 11 ? -13.078 2.766 -14.594 1 84.69 11 PRO B CA 1
ATOM 936 C C . PRO B 1 11 ? -12.07 1.646 -14.859 1 84.69 11 PRO B C 1
ATOM 938 O O . PRO B 1 11 ? -11.219 1.775 -15.742 1 84.69 11 PRO B O 1
ATOM 941 N N . LEU B 1 12 ? -12.188 0.532 -14.125 1 91.81 12 LEU B N 1
ATOM 942 C CA . LEU B 1 12 ? -11.312 -0.621 -14.305 1 91.81 12 LEU B CA 1
ATOM 943 C C . LEU B 1 12 ? -11.703 -1.413 -15.547 1 91.81 12 LEU B C 1
ATOM 945 O O . LEU B 1 12 ? -12.883 -1.577 -15.836 1 91.81 12 LEU B O 1
ATOM 949 N N . THR B 1 13 ? -10.695 -1.843 -16.297 1 94.94 13 THR B N 1
ATOM 950 C CA . THR B 1 13 ? -10.852 -2.877 -17.312 1 94.94 13 THR B CA 1
ATOM 951 C C . THR B 1 13 ? -10.383 -4.23 -16.781 1 94.94 13 THR B C 1
ATOM 953 O O . THR B 1 13 ? -9.32 -4.332 -16.172 1 94.94 13 THR B O 1
ATOM 956 N N . TRP B 1 14 ? -11.234 -5.215 -17.047 1 97.25 14 TRP B N 1
ATOM 957 C CA . TRP B 1 14 ? -10.914 -6.535 -16.516 1 97.25 14 TRP B CA 1
ATOM 958 C C . TRP B 1 14 ? -10.258 -7.41 -17.578 1 97.25 14 TRP B C 1
ATOM 960 O O . TRP B 1 14 ? -10.836 -7.648 -18.641 1 97.25 14 TRP B O 1
ATOM 970 N N . LEU B 1 15 ? -9.07 -7.902 -17.297 1 97.69 15 LEU B N 1
ATOM 971 C CA . LEU B 1 15 ? -8.273 -8.734 -18.188 1 97.69 15 LEU B CA 1
ATOM 972 C C . LEU B 1 15 ? -8.328 -10.195 -17.766 1 97.69 15 LEU B C 1
ATOM 974 O O . LEU B 1 15 ? -7.914 -10.531 -16.656 1 97.69 15 LEU B O 1
ATOM 978 N N . ASP B 1 16 ? -8.844 -11.102 -18.594 1 98.5 16 ASP B N 1
ATOM 979 C CA . ASP B 1 16 ? -8.773 -12.539 -18.359 1 98.5 16 ASP B CA 1
ATOM 980 C C . ASP B 1 16 ? -7.332 -13.039 -18.438 1 98.5 16 ASP B C 1
ATOM 982 O O . ASP B 1 16 ? -6.688 -12.93 -19.484 1 98.5 16 ASP B O 1
ATOM 986 N N . VAL B 1 17 ? -6.863 -13.688 -17.281 1 98.44 17 VAL B N 1
ATOM 987 C CA . VAL B 1 17 ? -5.449 -14.055 -17.312 1 98.44 17 VAL B CA 1
ATOM 988 C C . VAL B 1 17 ? -5.305 -15.57 -17.188 1 98.44 17 VAL B C 1
ATOM 990 O O . VAL B 1 17 ? -4.203 -16.078 -16.969 1 98.44 17 VAL B O 1
ATOM 993 N N . GLY B 1 18 ? -6.352 -16.328 -17.25 1 98.44 18 GLY B N 1
ATOM 994 C CA . GLY B 1 18 ? -6.25 -17.781 -17.312 1 98.44 18 GLY B CA 1
ATOM 995 C C . GLY B 1 18 ? -6.973 -18.469 -16.172 1 98.44 18 GLY B C 1
ATOM 996 O O . GLY B 1 18 ? -7.699 -17.828 -15.406 1 98.44 18 GLY B O 1
ATOM 997 N N . ALA B 1 19 ? -6.742 -19.797 -16.031 1 98.81 19 ALA B N 1
ATOM 998 C CA . ALA B 1 19 ? -7.422 -20.625 -15.047 1 98.81 19 ALA B CA 1
ATOM 999 C C . ALA B 1 19 ? -6.844 -20.406 -13.648 1 98.81 19 ALA B C 1
ATOM 1001 O O . ALA B 1 19 ? -5.625 -20.312 -13.484 1 98.81 19 ALA B O 1
ATOM 1002 N N . ALA B 1 20 ? -7.738 -20.297 -12.727 1 98.75 20 ALA B N 1
ATOM 1003 C CA . ALA B 1 20 ? -7.297 -20.156 -11.336 1 98.75 20 ALA B CA 1
ATOM 1004 C C . ALA B 1 20 ? -6.398 -21.312 -10.93 1 98.75 20 ALA B C 1
ATOM 1006 O O . ALA B 1 20 ? -5.438 -21.125 -10.18 1 98.75 20 ALA B O 1
ATOM 1007 N N . ALA B 1 21 ? -6.676 -22.453 -11.438 1 98.31 21 ALA B N 1
ATOM 1008 C CA . ALA B 1 21 ? -5.953 -23.672 -11.086 1 98.31 21 ALA B CA 1
ATOM 1009 C C . ALA B 1 21 ? -4.504 -23.609 -11.562 1 98.31 21 ALA B C 1
ATOM 1011 O O . ALA B 1 21 ? -3.662 -24.391 -11.117 1 98.31 21 ALA B O 1
ATOM 1012 N N . ASP B 1 22 ? -4.188 -22.688 -12.484 1 98.38 22 ASP B N 1
ATOM 1013 C CA . ASP B 1 22 ? -2.836 -22.562 -13.016 1 98.38 22 ASP B CA 1
ATOM 1014 C C . ASP B 1 22 ? -1.905 -21.891 -12.016 1 98.38 22 ASP B C 1
ATOM 1016 O O . ASP B 1 22 ? -0.684 -21.922 -12.18 1 98.38 22 ASP B O 1
ATOM 1020 N N . VAL B 1 23 ? -2.424 -21.266 -10.984 1 98.75 23 VAL B N 1
ATOM 1021 C CA . VAL B 1 23 ? -1.606 -20.703 -9.922 1 98.75 23 VAL B CA 1
ATOM 1022 C C . VAL B 1 23 ? -1.399 -21.734 -8.82 1 98.75 23 VAL B C 1
ATOM 1024 O O . VAL B 1 23 ? -2.359 -22.172 -8.172 1 98.75 23 VAL B O 1
ATOM 1027 N N . PRO B 1 24 ? -0.185 -22.172 -8.664 1 98.12 24 PRO B N 1
ATOM 1028 C CA . PRO B 1 24 ? 0.016 -23.188 -7.641 1 98.12 24 PRO B CA 1
ATOM 1029 C C . PRO B 1 24 ? -0.259 -22.688 -6.23 1 98.12 24 PRO B C 1
ATOM 1031 O O . PRO B 1 24 ? -0.102 -21.484 -5.961 1 98.12 24 PRO B O 1
ATOM 1034 N N . TYR B 1 25 ? -0.657 -23.609 -5.301 1 97.69 25 TYR B N 1
ATOM 1035 C CA . TYR B 1 25 ? -0.742 -23.281 -3.883 1 97.69 25 TYR B CA 1
ATOM 1036 C C . TYR B 1 25 ? 0.597 -22.766 -3.359 1 97.69 25 TYR B C 1
ATOM 1038 O O . TYR B 1 25 ? 1.648 -23.328 -3.68 1 97.69 25 TYR B O 1
ATOM 1046 N N . GLN B 1 26 ? 0.529 -21.688 -2.529 1 98 26 GLN B N 1
ATOM 1047 C CA . GLN B 1 26 ? 1.704 -21.062 -1.93 1 98 26 GLN B CA 1
ATOM 1048 C C . GLN B 1 26 ? 2.73 -20.688 -2.996 1 98 26 GLN B C 1
ATOM 1050 O O . GLN B 1 26 ? 3.936 -20.828 -2.777 1 98 26 GLN B O 1
ATOM 1055 N N . GLY B 1 27 ? 2.189 -20.281 -4.129 1 98.19 27 GLY B N 1
ATOM 1056 C CA . GLY B 1 27 ? 3.018 -19.891 -5.258 1 98.19 27 GLY B CA 1
ATOM 1057 C C . GLY B 1 27 ? 2.447 -18.719 -6.035 1 98.19 27 GLY B C 1
ATOM 1058 O O . GLY B 1 27 ? 1.641 -17.953 -5.508 1 98.19 27 GLY B O 1
ATOM 1059 N N . ALA B 1 28 ? 3.062 -18.578 -7.246 1 98.75 28 ALA B N 1
ATOM 1060 C CA . ALA B 1 28 ? 2.666 -17.406 -8.016 1 98.75 28 ALA B CA 1
ATOM 1061 C C . ALA B 1 28 ? 2.709 -17.688 -9.516 1 98.75 28 ALA B C 1
ATOM 1063 O O . ALA B 1 28 ? 3.332 -18.656 -9.953 1 98.75 28 ALA B O 1
ATOM 1064 N N . ARG B 1 29 ? 2.023 -16.906 -10.203 1 98.44 29 ARG B N 1
ATOM 1065 C CA . ARG B 1 29 ? 2.131 -16.766 -11.656 1 98.44 29 ARG B CA 1
ATOM 1066 C C . ARG B 1 29 ? 2.396 -15.312 -12.047 1 98.44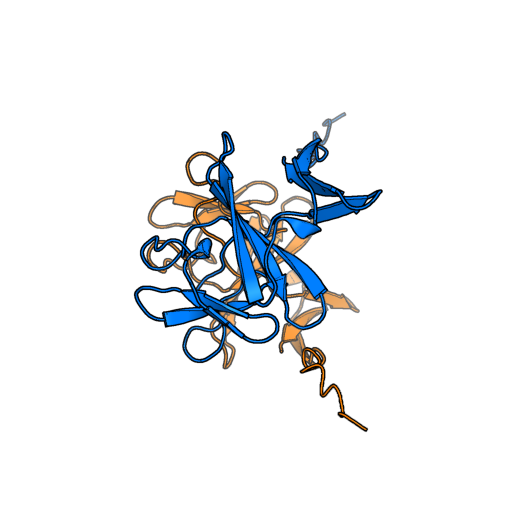 29 ARG B C 1
ATOM 1068 O O . ARG B 1 29 ? 1.762 -14.398 -11.523 1 98.44 29 ARG B O 1
ATOM 1075 N N . ARG B 1 30 ? 3.307 -15.211 -12.914 1 98.56 30 ARG B N 1
ATOM 1076 C CA . ARG B 1 30 ? 3.645 -13.883 -13.422 1 98.56 30 ARG B CA 1
ATOM 1077 C C . ARG B 1 30 ? 2.877 -13.57 -14.703 1 98.56 30 ARG B C 1
ATOM 1079 O O . ARG B 1 30 ? 2.816 -14.398 -15.609 1 98.56 30 ARG B O 1
ATOM 1086 N N . VAL B 1 31 ? 2.273 -12.43 -14.797 1 98.31 31 VAL B N 1
ATOM 1087 C CA . VAL B 1 31 ? 1.508 -11.977 -15.953 1 98.31 31 VAL B CA 1
ATOM 1088 C C . VAL B 1 31 ? 2.121 -10.688 -16.5 1 98.31 31 VAL B C 1
ATOM 1090 O O . VAL B 1 31 ? 2.203 -9.68 -15.805 1 98.31 31 VAL B O 1
ATOM 1093 N N . GLU B 1 32 ? 2.51 -10.68 -17.766 1 97.44 32 GLU B N 1
ATOM 1094 C CA . GLU B 1 32 ? 3.039 -9.484 -18.406 1 97.44 32 GLU B CA 1
ATOM 1095 C C . GLU B 1 32 ? 1.913 -8.562 -18.875 1 97.44 32 GLU B C 1
ATOM 1097 O O . GLU B 1 32 ? 0.949 -9.023 -19.484 1 97.44 32 GLU B O 1
ATOM 1102 N N . THR B 1 33 ? 2.01 -7.32 -18.547 1 94.62 33 THR B N 1
ATOM 1103 C CA . THR B 1 33 ? 1.064 -6.324 -19.031 1 94.62 33 THR B CA 1
ATOM 1104 C C . THR B 1 33 ? 1.799 -5.098 -19.562 1 94.62 33 THR B C 1
ATOM 1106 O O . THR B 1 33 ? 3.014 -4.973 -19.406 1 94.62 33 THR B O 1
ATOM 1109 N N . ASP B 1 34 ? 1.092 -4.184 -20.203 1 88.12 34 ASP B N 1
ATOM 1110 C CA . ASP B 1 34 ? 1.668 -2.943 -20.703 1 88.12 34 ASP B CA 1
ATOM 1111 C C . ASP B 1 34 ? 2.105 -2.029 -19.562 1 88.12 34 ASP B C 1
ATOM 1113 O O . ASP B 1 34 ? 2.949 -1.149 -19.75 1 88.12 34 ASP B O 1
ATOM 1117 N N . LYS B 1 35 ? 1.646 -2.23 -18.406 1 84.44 35 LYS B N 1
ATOM 1118 C CA . LYS B 1 35 ? 1.942 -1.392 -17.25 1 84.44 35 LYS B CA 1
ATOM 1119 C C . LYS B 1 35 ? 3.039 -2.008 -16.375 1 84.44 35 LYS B C 1
ATOM 1121 O O . LYS B 1 35 ? 3.441 -1.429 -15.367 1 84.44 35 LYS B O 1
ATOM 1126 N N . GLY B 1 36 ? 3.432 -3.137 -16.828 1 92.62 36 GLY B N 1
ATOM 1127 C CA . GLY B 1 36 ? 4.406 -3.893 -16.062 1 92.62 36 GLY B CA 1
ATOM 1128 C C . GLY B 1 36 ? 3.939 -5.297 -15.719 1 92.62 36 GLY B C 1
ATOM 1129 O O . GLY B 1 36 ? 2.783 -5.648 -15.961 1 92.62 36 GLY B O 1
ATOM 1130 N N . ALA B 1 37 ? 4.812 -6.008 -15.086 1 97.75 37 ALA B N 1
ATOM 1131 C CA . ALA B 1 37 ? 4.48 -7.383 -14.719 1 97.75 37 ALA B CA 1
ATOM 1132 C C . ALA B 1 37 ? 3.689 -7.422 -13.414 1 97.75 37 ALA B C 1
ATOM 1134 O O . ALA B 1 37 ? 3.963 -6.656 -12.492 1 97.75 37 ALA B O 1
ATOM 1135 N N . ILE B 1 38 ? 2.723 -8.289 -13.375 1 98.5 38 ILE B N 1
ATOM 1136 C CA . ILE B 1 38 ? 1.89 -8.531 -12.203 1 98.5 38 ILE B CA 1
ATOM 1137 C C . ILE B 1 38 ? 2.115 -9.953 -11.695 1 98.5 38 ILE B C 1
ATOM 1139 O O . ILE B 1 38 ? 2.199 -10.898 -12.492 1 98.5 38 ILE B O 1
ATOM 1143 N N . ALA B 1 39 ? 2.283 -10.039 -10.414 1 98.88 39 ALA B N 1
ATOM 1144 C CA . ALA B 1 39 ? 2.354 -11.352 -9.773 1 98.88 39 ALA B CA 1
ATOM 1145 C C . ALA B 1 39 ? 1.008 -11.734 -9.164 1 98.88 39 ALA B C 1
ATOM 1147 O O . ALA B 1 39 ? 0.453 -10.992 -8.344 1 98.88 39 ALA B O 1
ATOM 1148 N N . VAL B 1 40 ? 0.465 -12.867 -9.539 1 98.94 40 VAL B N 1
ATOM 1149 C CA . VAL B 1 40 ? -0.752 -13.43 -8.969 1 98.94 40 VAL B CA 1
ATOM 1150 C C . VAL B 1 40 ? -0.393 -14.57 -8.016 1 98.94 40 VAL B C 1
ATOM 1152 O O . VAL B 1 40 ? 0.295 -15.516 -8.398 1 98.94 40 VAL B O 1
ATOM 1155 N N . PHE B 1 41 ? -0.853 -14.414 -6.84 1 98.94 41 PHE B N 1
ATOM 1156 C CA . PHE B 1 41 ? -0.51 -15.375 -5.805 1 98.94 41 PHE B CA 1
ATOM 1157 C C . PHE B 1 41 ? -1.731 -16.188 -5.395 1 98.94 41 PHE B C 1
ATOM 1159 O O . PHE B 1 41 ? -2.857 -15.688 -5.434 1 98.94 41 PHE B O 1
ATOM 1166 N N . ARG B 1 42 ? -1.428 -17.375 -4.918 1 98.69 42 ARG B N 1
ATOM 1167 C CA . ARG B 1 42 ? -2.42 -18.234 -4.262 1 98.69 42 ARG B CA 1
ATOM 1168 C C . ARG B 1 42 ? -1.916 -18.703 -2.904 1 98.69 42 ARG B C 1
ATOM 1170 O O . ARG B 1 42 ? -0.816 -19.25 -2.803 1 98.69 42 ARG B O 1
ATOM 1177 N N . THR B 1 43 ? -2.713 -18.453 -1.892 1 98.06 43 THR B N 1
ATOM 1178 C CA . THR B 1 43 ? -2.312 -18.812 -0.536 1 98.06 43 THR B CA 1
ATOM 1179 C C . THR B 1 43 ? -2.67 -20.266 -0.23 1 98.06 43 THR B C 1
ATOM 1181 O O . THR B 1 43 ? -3.336 -20.938 -1.028 1 98.06 43 THR B O 1
ATOM 1184 N N . VAL B 1 44 ? -2.186 -20.688 0.926 1 96.25 44 VAL B N 1
ATOM 1185 C CA . VAL B 1 44 ? -2.473 -22.047 1.375 1 96.25 44 VAL B CA 1
ATOM 1186 C C . VAL B 1 44 ? -3.975 -22.219 1.608 1 96.25 44 VAL B C 1
ATOM 1188 O O . VAL B 1 44 ? -4.523 -23.297 1.433 1 96.25 44 VAL B O 1
ATOM 1191 N N . ASP B 1 45 ? -4.688 -21.156 1.941 1 96.25 45 ASP B N 1
ATOM 1192 C CA . ASP B 1 45 ? -6.121 -21.172 2.211 1 96.25 45 ASP B CA 1
ATOM 1193 C C . ASP B 1 45 ? -6.926 -20.984 0.927 1 96.25 45 ASP B C 1
ATOM 1195 O O . ASP B 1 45 ? -8.133 -20.75 0.974 1 96.25 45 ASP B O 1
ATOM 1199 N N . ASN B 1 46 ? -6.254 -20.922 -0.153 1 97.38 46 ASN B N 1
ATOM 1200 C CA . ASN B 1 46 ? -6.871 -20.875 -1.475 1 97.38 46 ASN B CA 1
ATOM 1201 C C . ASN B 1 46 ? -7.387 -19.469 -1.795 1 97.38 46 ASN B C 1
ATOM 1203 O O . ASN B 1 46 ? -8.359 -19.312 -2.531 1 97.38 46 ASN B O 1
ATOM 1207 N N . ASP B 1 47 ? -6.883 -18.469 -1.161 1 97.81 47 ASP B N 1
ATOM 1208 C CA . ASP B 1 47 ? -7.156 -17.078 -1.525 1 97.81 47 ASP B CA 1
ATOM 1209 C C . ASP B 1 47 ? -6.188 -16.594 -2.602 1 97.81 47 ASP B C 1
ATOM 1211 O O . ASP B 1 47 ? -5.047 -17.062 -2.672 1 97.81 47 ASP B O 1
ATOM 1215 N N . TYR B 1 48 ? -6.637 -15.617 -3.395 1 98.75 48 TYR B N 1
ATOM 1216 C CA . TYR B 1 48 ? -5.844 -15.078 -4.492 1 98.75 48 TYR B CA 1
ATOM 1217 C C . TYR B 1 48 ? -5.605 -13.578 -4.312 1 98.75 48 TYR B C 1
ATOM 1219 O O . TYR B 1 48 ? -6.508 -12.852 -3.896 1 98.75 48 TYR B O 1
ATOM 1227 N N . TYR B 1 49 ? -4.445 -13.195 -4.609 1 98.81 49 TYR B N 1
ATOM 1228 C CA . TYR B 1 49 ? -4.062 -11.789 -4.574 1 98.81 49 TYR B CA 1
ATOM 1229 C C . TYR B 1 49 ? -3.164 -11.438 -5.754 1 98.81 49 TYR B C 1
ATOM 1231 O O . TYR B 1 49 ? -2.506 -12.312 -6.32 1 98.81 49 TYR B O 1
ATOM 1239 N N . ALA B 1 50 ? -3.121 -10.172 -6.078 1 98.75 50 ALA B N 1
ATOM 1240 C CA . ALA B 1 50 ? -2.24 -9.695 -7.141 1 98.75 50 ALA B CA 1
ATOM 1241 C C . ALA B 1 50 ? -1.561 -8.391 -6.742 1 98.75 50 ALA B C 1
ATOM 1243 O O . ALA B 1 50 ? -2.205 -7.48 -6.207 1 98.75 50 ALA B O 1
ATOM 1244 N N . VAL B 1 51 ? -0.303 -8.312 -6.984 1 98.5 51 VAL B N 1
ATOM 1245 C CA . VAL B 1 51 ? 0.483 -7.098 -6.789 1 98.5 51 VAL B CA 1
ATOM 1246 C C . VAL B 1 51 ? 1.411 -6.883 -7.98 1 98.5 51 VAL B C 1
ATOM 1248 O O . VAL B 1 51 ? 1.653 -7.809 -8.758 1 98.5 51 VAL B O 1
ATOM 1251 N N . MET B 1 52 ? 1.886 -5.691 -8.156 1 98 52 MET B N 1
ATOM 1252 C CA . MET B 1 52 ? 2.971 -5.504 -9.109 1 98 52 MET B CA 1
ATOM 1253 C C . MET B 1 52 ? 4.172 -6.371 -8.75 1 98 52 MET B C 1
ATOM 1255 O O . MET B 1 52 ? 4.52 -6.496 -7.574 1 98 52 MET B O 1
ATOM 1259 N N . ASP B 1 53 ? 4.77 -6.977 -9.781 1 98.44 53 ASP B N 1
ATOM 1260 C CA . ASP B 1 53 ? 5.797 -7.992 -9.562 1 98.44 53 ASP B CA 1
ATOM 1261 C C . ASP B 1 53 ? 7.176 -7.355 -9.422 1 98.44 53 ASP B C 1
ATOM 1263 O O . ASP B 1 53 ? 8.125 -7.75 -10.109 1 98.44 53 ASP B O 1
ATOM 1267 N N . LYS B 1 54 ? 7.254 -6.426 -8.625 1 97.62 54 LYS B N 1
ATOM 1268 C CA . LYS B 1 54 ? 8.5 -5.711 -8.375 1 97.62 54 LYS B CA 1
ATOM 1269 C C . LYS B 1 54 ? 8.578 -5.223 -6.934 1 97.62 54 LYS B C 1
ATOM 1271 O O . LYS B 1 54 ? 7.707 -4.473 -6.484 1 97.62 54 LYS B O 1
ATOM 1276 N N . CYS B 1 55 ? 9.602 -5.645 -6.266 1 97.19 55 CYS B N 1
ATOM 1277 C CA . CYS B 1 55 ? 9.836 -5.16 -4.91 1 97.19 55 CYS B CA 1
ATOM 1278 C C . CYS B 1 55 ? 10.211 -3.682 -4.914 1 97.19 55 CYS B C 1
ATOM 1280 O O . CYS B 1 55 ? 11.109 -3.266 -5.641 1 97.19 55 CYS B O 1
ATOM 1282 N N . PRO B 1 56 ? 9.555 -2.867 -4.109 1 94.19 56 PRO B N 1
ATOM 1283 C CA . PRO B 1 56 ? 9.844 -1.431 -4.098 1 94.19 56 PRO B CA 1
ATOM 1284 C C . PRO B 1 56 ? 11.219 -1.11 -3.521 1 94.19 56 PRO B C 1
ATOM 1286 O O . PRO B 1 56 ? 11.68 0.029 -3.619 1 94.19 56 PRO B O 1
ATOM 1289 N N . HIS B 1 57 ? 11.938 -1.984 -2.906 1 92 57 HIS B N 1
ATOM 1290 C CA . HIS B 1 57 ? 13.234 -1.744 -2.281 1 92 57 HIS B CA 1
ATOM 1291 C C . HIS B 1 57 ? 14.344 -1.719 -3.32 1 92 57 HIS B C 1
ATOM 1293 O O . HIS B 1 57 ? 15.055 -0.716 -3.455 1 92 57 HIS B O 1
ATOM 1299 N N . LYS B 1 58 ? 14.391 -2.824 -4.145 1 91.88 58 LYS B N 1
ATOM 1300 C CA . LYS B 1 58 ? 15.453 -2.879 -5.145 1 91.88 58 LYS B CA 1
ATOM 1301 C C . LYS B 1 58 ? 15.008 -3.66 -6.379 1 91.88 58 LYS B C 1
ATOM 1303 O O . LYS B 1 58 ? 15.836 -4.254 -7.074 1 91.88 58 LYS B O 1
ATOM 1308 N N . GLY B 1 59 ? 13.695 -3.879 -6.488 1 94.19 59 GLY B N 1
ATOM 1309 C CA . GLY B 1 59 ? 13.148 -4.324 -7.766 1 94.19 59 GLY B CA 1
ATOM 1310 C C . GLY B 1 59 ? 13.141 -5.832 -7.914 1 94.19 59 GLY B C 1
ATOM 1311 O O . GLY B 1 59 ? 12.898 -6.352 -9.008 1 94.19 59 GLY B O 1
ATOM 1312 N N . GLY B 1 60 ? 13.414 -6.551 -6.914 1 95.94 60 GLY B N 1
ATOM 1313 C CA . GLY B 1 60 ? 13.344 -8 -7.016 1 95.94 60 GLY B CA 1
ATOM 1314 C C . GLY B 1 60 ? 11.977 -8.508 -7.445 1 95.94 60 GLY B C 1
ATOM 1315 O O . GLY B 1 60 ? 10.953 -7.922 -7.086 1 95.94 60 GLY B O 1
ATOM 1316 N N . PRO B 1 61 ? 12.031 -9.664 -8.219 1 98.06 61 PRO B N 1
ATOM 1317 C CA . PRO B 1 61 ? 10.758 -10.234 -8.656 1 98.06 61 PRO B CA 1
ATOM 1318 C C . PRO B 1 61 ? 10.008 -10.938 -7.527 1 98.06 61 PRO B C 1
ATOM 1320 O O . PRO B 1 61 ? 10.375 -12.047 -7.129 1 98.06 61 PRO B O 1
ATOM 1323 N N . LEU B 1 62 ? 8.922 -10.375 -7.102 1 98.62 62 LEU B N 1
ATOM 1324 C CA . LEU B 1 62 ? 8.18 -10.914 -5.969 1 98.62 62 LEU B CA 1
ATOM 1325 C C . LEU B 1 62 ? 7.578 -12.273 -6.309 1 98.62 62 LEU B C 1
ATOM 1327 O O . LEU B 1 62 ? 7.441 -13.133 -5.434 1 98.62 62 LEU B O 1
ATOM 1331 N N . SER B 1 63 ? 7.215 -12.484 -7.559 1 98.75 63 SER B N 1
ATOM 1332 C CA . SER B 1 63 ? 6.617 -13.742 -7.996 1 98.75 63 SER B CA 1
ATOM 1333 C C . SER B 1 63 ? 7.543 -14.922 -7.719 1 98.75 63 SER B C 1
ATOM 1335 O O . SER B 1 63 ? 7.109 -16.078 -7.734 1 98.75 63 SER B O 1
ATOM 1337 N N . GLU B 1 64 ? 8.812 -14.625 -7.562 1 98.5 64 GLU B N 1
ATOM 1338 C CA . GLU B 1 64 ? 9.781 -15.68 -7.289 1 98.5 64 GLU B CA 1
ATOM 1339 C C . GLU B 1 64 ? 10.047 -15.812 -5.793 1 98.5 64 GLU B C 1
ATOM 1341 O O . GLU B 1 64 ? 10.969 -16.516 -5.379 1 98.5 64 GLU B O 1
ATOM 1346 N N . GLY B 1 65 ? 9.32 -15.141 -4.949 1 98.5 65 GLY B N 1
ATOM 1347 C CA . GLY B 1 65 ? 9.484 -15.172 -3.506 1 98.5 65 GLY B CA 1
ATOM 1348 C C . GLY B 1 65 ? 8.75 -16.328 -2.85 1 98.5 65 GLY B C 1
ATOM 1349 O O . GLY B 1 65 ? 8.258 -17.219 -3.533 1 98.5 65 GLY B O 1
ATOM 1350 N N . ILE B 1 66 ? 8.734 -16.219 -1.563 1 98 66 ILE B N 1
ATOM 1351 C CA . ILE B 1 66 ? 8.102 -17.281 -0.779 1 98 66 ILE B CA 1
ATOM 1352 C C . ILE B 1 66 ? 6.84 -16.75 -0.114 1 98 66 ILE B C 1
ATOM 1354 O O . ILE B 1 66 ? 6.871 -15.711 0.553 1 98 66 ILE B O 1
ATOM 1358 N N . VAL B 1 67 ? 5.711 -17.453 -0.309 1 97.81 67 VAL B N 1
ATOM 1359 C CA . VAL B 1 67 ? 4.438 -17.094 0.299 1 97.81 67 VAL B CA 1
ATOM 1360 C C . VAL B 1 67 ? 4.332 -17.719 1.69 1 97.81 67 VAL B C 1
ATOM 1362 O O . VAL B 1 67 ? 4.551 -18.922 1.859 1 97.81 67 VAL B O 1
ATOM 1365 N N . HIS B 1 68 ? 4.047 -16.922 2.615 1 95.56 68 HIS B N 1
ATOM 1366 C CA . HIS B 1 68 ? 3.76 -17.328 3.984 1 95.56 68 HIS B CA 1
ATOM 1367 C C . HIS B 1 68 ? 2.438 -16.75 4.469 1 95.56 68 HIS B C 1
ATOM 1369 O O . HIS B 1 68 ? 2.381 -15.586 4.887 1 95.56 68 HIS B O 1
ATOM 1375 N N . GLY B 1 69 ? 1.439 -17.703 4.566 1 94.75 69 GLY B N 1
ATOM 1376 C CA . GLY B 1 69 ? 0.128 -17.156 4.879 1 94.75 69 GLY B CA 1
ATOM 1377 C C . GLY B 1 69 ? -0.357 -16.141 3.855 1 94.75 69 GLY B C 1
ATOM 1378 O O . GLY B 1 69 ? -0.516 -16.469 2.678 1 94.75 69 GLY B O 1
ATOM 1379 N N . ARG B 1 70 ? -0.522 -14.906 4.254 1 97 70 ARG B N 1
ATOM 1380 C CA . ARG B 1 70 ? -0.991 -13.867 3.348 1 97 70 ARG B CA 1
ATOM 1381 C C . ARG B 1 70 ? 0.096 -12.82 3.104 1 97 70 ARG B C 1
ATOM 1383 O O . ARG B 1 70 ? -0.198 -11.633 2.951 1 97 70 ARG B O 1
ATOM 1390 N N . HIS B 1 71 ? 1.292 -13.312 3.23 1 97.81 71 HIS B N 1
ATOM 1391 C CA . HIS B 1 71 ? 2.449 -12.477 2.943 1 97.81 71 HIS B CA 1
ATOM 1392 C C . HIS B 1 71 ? 3.357 -13.117 1.905 1 97.81 71 HIS B C 1
ATOM 1394 O O . HIS B 1 71 ? 3.295 -14.336 1.688 1 97.81 71 HIS B O 1
ATOM 1400 N N . ILE B 1 72 ? 4.211 -12.281 1.282 1 98.56 72 ILE B N 1
ATOM 1401 C CA . ILE B 1 72 ? 5.242 -12.758 0.368 1 98.56 72 ILE B CA 1
ATOM 1402 C C . ILE B 1 72 ? 6.59 -12.148 0.744 1 98.56 72 ILE B C 1
ATOM 1404 O O . ILE B 1 72 ? 6.691 -10.938 0.968 1 98.56 72 ILE B O 1
ATOM 1408 N N . ALA B 1 73 ? 7.59 -12.945 0.846 1 98.38 73 ALA B N 1
ATOM 1409 C CA . ALA B 1 73 ? 8.961 -12.484 1.082 1 98.38 73 ALA B CA 1
ATOM 1410 C C . ALA B 1 73 ? 9.734 -12.391 -0.225 1 98.38 73 ALA B C 1
ATOM 1412 O O . ALA B 1 73 ? 9.812 -13.359 -0.982 1 98.38 73 ALA B O 1
ATOM 1413 N N . CYS B 1 74 ? 10.242 -11.289 -0.477 1 98.19 74 CYS B N 1
ATOM 1414 C CA . CYS B 1 74 ? 11.039 -11.07 -1.679 1 98.19 74 CYS B CA 1
ATOM 1415 C C . CYS B 1 74 ? 12.227 -12.016 -1.726 1 98.19 74 CYS B C 1
ATOM 1417 O O . CYS B 1 74 ? 12.93 -12.195 -0.728 1 98.19 74 CYS B O 1
ATOM 1419 N N . PRO B 1 75 ? 12.555 -12.562 -2.826 1 97.75 75 PRO B N 1
ATOM 1420 C CA . PRO B 1 75 ? 13.633 -13.547 -2.936 1 97.75 75 PRO B CA 1
ATOM 1421 C C . PRO B 1 75 ? 15.016 -12.93 -2.781 1 97.75 75 PRO B C 1
ATOM 1423 O O . PRO B 1 75 ? 16 -13.648 -2.588 1 97.75 75 PRO B O 1
ATOM 1426 N N . LEU B 1 76 ? 15.18 -11.75 -2.871 1 96.25 76 LEU B N 1
ATOM 1427 C CA . LEU B 1 76 ? 16.484 -11.117 -2.83 1 96.25 76 LEU B CA 1
ATOM 1428 C C . LEU B 1 76 ? 16.797 -10.602 -1.43 1 96.25 76 LEU B C 1
ATOM 1430 O O . LEU B 1 76 ? 17.641 -11.156 -0.731 1 96.25 76 LEU B O 1
ATOM 1434 N N . HIS B 1 77 ? 16.234 -9.633 -0.865 1 93.81 77 HIS B N 1
ATOM 1435 C CA . HIS B 1 77 ? 16.625 -9 0.389 1 93.81 77 HIS B CA 1
ATOM 1436 C C . HIS B 1 77 ? 15.609 -9.289 1.491 1 93.81 77 HIS B C 1
ATOM 1438 O O . HIS B 1 77 ? 15.617 -8.641 2.539 1 93.81 77 HIS B O 1
ATOM 1444 N N . ASN B 1 78 ? 14.625 -10.078 1.229 1 96.12 78 ASN B N 1
ATOM 1445 C CA . ASN B 1 78 ? 13.742 -10.711 2.203 1 96.12 78 ASN B CA 1
ATOM 1446 C C . ASN B 1 78 ? 12.742 -9.719 2.791 1 96.12 78 ASN B C 1
ATOM 1448 O O . ASN B 1 78 ? 12.195 -9.945 3.869 1 96.12 78 ASN B O 1
ATOM 1452 N N . TRP B 1 79 ? 12.602 -8.641 2.211 1 97.06 79 TRP B N 1
ATOM 1453 C CA . TRP B 1 79 ? 11.461 -7.84 2.646 1 97.06 79 TRP B CA 1
ATOM 1454 C C . TRP B 1 79 ? 10.156 -8.609 2.482 1 97.06 79 TRP B C 1
ATOM 1456 O O . TRP B 1 79 ? 9.945 -9.273 1.464 1 97.06 79 TRP B O 1
ATOM 1466 N N . SER B 1 80 ? 9.328 -8.523 3.525 1 98 80 SER B N 1
ATOM 1467 C CA . SER B 1 80 ? 8.023 -9.172 3.459 1 98 80 SER B CA 1
ATOM 1468 C C . SER B 1 80 ? 6.914 -8.148 3.209 1 98 80 SER B C 1
ATOM 1470 O O . SER B 1 80 ? 6.945 -7.043 3.752 1 98 80 SER B O 1
ATOM 1472 N N . PHE B 1 81 ? 5.891 -8.586 2.41 1 98.12 81 PHE B N 1
ATOM 1473 C CA . PHE B 1 81 ? 4.789 -7.703 2.051 1 98.12 81 PHE B CA 1
ATOM 1474 C C . PHE B 1 81 ? 3.449 -8.391 2.279 1 98.12 81 PHE B C 1
ATOM 1476 O O . PHE B 1 81 ? 3.297 -9.578 1.99 1 98.12 81 PHE B O 1
ATOM 1483 N N . SER B 1 82 ? 2.496 -7.641 2.854 1 97.19 82 SER B N 1
ATOM 1484 C CA . SER B 1 82 ? 1.114 -8.109 2.896 1 97.19 82 SER B CA 1
ATOM 1485 C C . SER B 1 82 ? 0.542 -8.266 1.491 1 97.19 82 SER B C 1
ATOM 1487 O O . SER B 1 82 ? 0.586 -7.336 0.688 1 97.19 82 SER B O 1
ATOM 1489 N N . LEU B 1 83 ? -0.034 -9.398 1.237 1 97.94 83 LEU B N 1
ATOM 1490 C CA . LEU B 1 83 ? -0.662 -9.609 -0.062 1 97.94 83 LEU B CA 1
ATOM 1491 C C . LEU B 1 83 ? -1.978 -8.844 -0.162 1 97.94 83 LEU B C 1
ATOM 1493 O O . LEU B 1 83 ? -2.426 -8.516 -1.263 1 97.94 83 LEU B O 1
ATOM 1497 N N . GLU B 1 84 ? -2.596 -8.484 0.92 1 95.44 84 GLU B N 1
ATOM 1498 C CA . GLU B 1 84 ? -3.881 -7.789 0.956 1 95.44 84 GLU B CA 1
ATOM 1499 C C . GLU B 1 84 ? -3.713 -6.305 0.66 1 95.44 84 GLU B C 1
ATOM 1501 O O . GLU B 1 84 ? -4.539 -5.707 -0.033 1 95.44 84 GLU B O 1
ATOM 1506 N N . THR B 1 85 ? -2.609 -5.758 1.187 1 94.44 85 THR B N 1
ATOM 1507 C CA . THR B 1 85 ? -2.494 -4.305 1.119 1 94.44 85 THR B CA 1
ATOM 1508 C C . THR B 1 85 ? -1.285 -3.896 0.284 1 94.44 85 THR B C 1
ATOM 1510 O O . THR B 1 85 ? -1.184 -2.746 -0.149 1 94.44 85 THR B O 1
ATOM 1513 N N . GLY B 1 86 ? -0.376 -4.789 0.066 1 97.31 86 GLY B N 1
ATOM 1514 C CA . GLY B 1 86 ? 0.88 -4.473 -0.596 1 97.31 86 GLY B CA 1
ATOM 1515 C C . GLY B 1 86 ? 1.902 -3.844 0.333 1 97.31 86 GLY B C 1
ATOM 1516 O O . GLY B 1 86 ? 3.045 -3.604 -0.065 1 97.31 86 GLY B O 1
ATOM 1517 N N . GLU B 1 87 ? 1.625 -3.615 1.587 1 95.88 87 GLU B N 1
ATOM 1518 C CA . GLU B 1 87 ? 2.506 -2.908 2.512 1 95.88 87 GLU B CA 1
ATOM 1519 C C . GLU B 1 87 ? 3.625 -3.816 3.014 1 95.88 87 GLU B C 1
ATOM 1521 O O . GLU B 1 87 ? 3.395 -4.992 3.303 1 95.88 87 GLU B O 1
ATOM 1526 N N . ALA B 1 88 ? 4.781 -3.227 3.107 1 96.19 88 ALA B N 1
ATOM 1527 C CA . ALA B 1 88 ? 5.84 -3.932 3.828 1 96.19 88 ALA B CA 1
ATOM 1528 C C . ALA B 1 88 ? 5.434 -4.199 5.273 1 96.19 88 ALA B C 1
ATOM 1530 O O . ALA B 1 88 ? 4.734 -3.389 5.887 1 96.19 88 ALA B O 1
ATOM 1531 N N . VAL B 1 89 ? 5.887 -5.34 5.809 1 94.75 89 VAL B N 1
ATOM 1532 C CA . VAL B 1 89 ? 5.52 -5.711 7.172 1 94.75 89 VAL B CA 1
ATOM 1533 C C . VAL B 1 89 ? 6.777 -6.035 7.977 1 94.75 89 VAL B C 1
ATOM 1535 O O . VAL B 1 89 ? 7.887 -6.031 7.434 1 94.75 89 VAL B O 1
ATOM 1538 N N . GLY B 1 90 ? 6.555 -6.227 9.289 1 92.38 90 GLY B N 1
ATOM 1539 C CA . GLY B 1 90 ? 7.688 -6.531 10.141 1 92.38 90 GLY B CA 1
ATOM 1540 C C . GLY B 1 90 ? 8.625 -5.355 10.336 1 92.38 90 GLY B C 1
ATOM 1541 O O . GLY B 1 90 ? 8.18 -4.234 10.594 1 92.38 90 GLY B O 1
ATOM 1542 N N . ALA B 1 91 ? 9.992 -5.602 10.211 1 91.62 91 ALA B N 1
ATOM 1543 C CA . ALA B 1 91 ? 11.008 -4.594 10.484 1 91.62 91 ALA B CA 1
ATOM 1544 C C . ALA B 1 91 ? 10.938 -3.449 9.477 1 91.62 91 ALA B C 1
ATOM 1546 O O . ALA B 1 91 ? 11.406 -2.342 9.758 1 91.62 91 ALA B O 1
ATOM 1547 N N . ASP B 1 92 ? 10.32 -3.715 8.367 1 92.25 92 ASP B N 1
ATOM 1548 C CA . ASP B 1 92 ? 10.289 -2.721 7.301 1 92.25 92 ASP B CA 1
ATOM 1549 C C . ASP B 1 92 ? 8.914 -2.07 7.191 1 92.25 92 ASP B C 1
ATOM 1551 O O . ASP B 1 92 ? 8.641 -1.34 6.238 1 92.25 92 ASP B O 1
ATOM 1555 N N . ALA B 1 93 ? 8.039 -2.258 8.156 1 92 93 ALA B N 1
ATOM 1556 C CA . ALA B 1 93 ? 6.695 -1.686 8.164 1 92 93 ALA B CA 1
ATOM 1557 C C . ALA B 1 93 ? 6.746 -0.167 8.023 1 92 93 ALA B C 1
ATOM 1559 O O . ALA B 1 93 ? 7.578 0.494 8.648 1 92 93 ALA B O 1
ATOM 1560 N N . GLY B 1 94 ? 5.848 0.331 7.129 1 90.25 94 GLY B N 1
ATOM 1561 C CA . GLY B 1 94 ? 5.707 1.771 6.984 1 90.25 94 GLY B CA 1
ATOM 1562 C C . GLY B 1 94 ? 6.676 2.367 5.98 1 90.25 94 GLY B C 1
ATOM 1563 O O . GLY B 1 94 ? 6.555 3.537 5.613 1 90.25 94 GLY B O 1
ATOM 1564 N N . LYS B 1 95 ? 7.559 1.585 5.426 1 90.19 95 LYS B N 1
ATOM 1565 C CA . LYS B 1 95 ? 8.625 2.143 4.598 1 90.19 95 LYS B CA 1
ATOM 1566 C C . LYS B 1 95 ? 8.188 2.242 3.137 1 90.19 95 LYS B C 1
ATOM 1568 O O . LYS B 1 95 ? 8.555 3.191 2.439 1 90.19 95 LYS B O 1
ATOM 1573 N N . ALA B 1 96 ? 7.434 1.227 2.699 1 93.62 96 ALA B N 1
ATOM 1574 C CA . ALA B 1 96 ? 7.031 1.188 1.296 1 93.62 96 ALA B CA 1
ATOM 1575 C C . ALA B 1 96 ? 5.91 0.175 1.075 1 93.62 96 ALA B C 1
ATOM 1577 O O . ALA B 1 96 ? 5.582 -0.602 1.976 1 93.62 96 ALA B O 1
ATOM 1578 N N . CYS B 1 97 ? 5.305 0.263 -0.067 1 96.88 97 CYS B N 1
ATOM 1579 C CA . CYS B 1 97 ? 4.34 -0.729 -0.523 1 96.88 97 CYS B CA 1
ATOM 1580 C C . CYS B 1 97 ? 4.539 -1.046 -2 1 96.88 97 CYS B C 1
ATOM 1582 O O . CYS B 1 97 ? 5.035 -0.21 -2.758 1 96.88 97 CYS B O 1
ATOM 1584 N N . THR B 1 98 ? 4.211 -2.244 -2.336 1 97.5 98 THR B N 1
ATOM 1585 C CA . THR B 1 98 ? 3.975 -2.562 -3.74 1 97.5 98 THR B CA 1
ATOM 1586 C C . THR B 1 98 ? 2.496 -2.428 -4.086 1 97.5 98 THR B C 1
ATOM 1588 O O . THR B 1 98 ? 1.631 -2.826 -3.303 1 97.5 98 THR B O 1
ATOM 1591 N N . PRO B 1 99 ? 2.17 -1.765 -5.215 1 96.75 99 PRO B N 1
ATOM 1592 C CA . PRO B 1 99 ? 0.753 -1.614 -5.551 1 96.75 99 PRO B CA 1
ATOM 1593 C C . PRO B 1 99 ? 0.038 -2.953 -5.707 1 96.75 99 PRO B C 1
ATOM 1595 O O . PRO B 1 99 ? 0.565 -3.869 -6.344 1 96.75 99 PRO B O 1
ATOM 1598 N N . THR B 1 100 ? -1.12 -3.049 -5.09 1 97.06 100 THR B N 1
ATOM 1599 C CA . THR B 1 100 ? -1.98 -4.203 -5.336 1 97.06 100 THR B CA 1
ATOM 1600 C C . THR B 1 100 ? -2.781 -4.016 -6.621 1 97.06 100 THR B C 1
ATOM 1602 O O . THR B 1 100 ? -2.975 -2.889 -7.082 1 97.06 100 THR B O 1
ATOM 1605 N N . VAL B 1 101 ? -3.215 -5.086 -7.18 1 97.19 101 VAL B N 1
ATOM 1606 C CA . VAL B 1 101 ? -4.047 -5.094 -8.375 1 97.19 101 VAL B CA 1
ATOM 1607 C C . VAL B 1 101 ? -5.371 -5.793 -8.078 1 97.19 101 VAL B C 1
ATOM 1609 O O . VAL B 1 101 ? -5.387 -6.938 -7.625 1 97.19 101 VAL B O 1
ATOM 1612 N N . PRO B 1 102 ? -6.496 -5.117 -8.312 1 97.12 102 PRO B N 1
ATOM 1613 C CA . PRO B 1 102 ? -7.777 -5.793 -8.109 1 97.12 102 PRO B CA 1
ATOM 1614 C C . PRO B 1 102 ? -7.891 -7.098 -8.898 1 97.12 102 PRO B C 1
ATOM 1616 O O . PRO B 1 102 ? -7.434 -7.176 -10.039 1 97.12 102 PRO B O 1
ATOM 1619 N N . LEU B 1 103 ? -8.445 -8.055 -8.219 1 98.56 103 LEU B N 1
ATOM 1620 C CA . LEU B 1 103 ? -8.57 -9.398 -8.773 1 98.56 103 LEU B CA 1
ATOM 1621 C C . LEU B 1 103 ? -9.938 -9.992 -8.461 1 98.56 103 LEU B C 1
ATOM 1623 O O . LEU B 1 103 ? -10.445 -9.828 -7.352 1 98.56 103 LEU B O 1
ATOM 1627 N N . LYS B 1 104 ? -10.539 -10.68 -9.406 1 98.25 104 LYS B N 1
ATOM 1628 C CA . LYS B 1 104 ? -11.734 -11.484 -9.148 1 98.25 104 LYS B CA 1
ATOM 1629 C C . LYS B 1 104 ? -11.648 -12.836 -9.844 1 98.25 104 LYS B C 1
ATOM 1631 O O . LYS B 1 104 ? -10.93 -12.984 -10.836 1 98.25 104 LYS B O 1
ATOM 1636 N N . ILE B 1 105 ? -12.328 -13.773 -9.273 1 98.5 105 ILE B N 1
ATOM 1637 C CA . ILE B 1 105 ? -12.461 -15.109 -9.859 1 98.5 105 ILE B CA 1
ATOM 1638 C C . ILE B 1 105 ? -13.898 -15.32 -10.328 1 98.5 105 ILE B C 1
ATOM 1640 O O . ILE B 1 105 ? -14.844 -15.195 -9.539 1 98.5 105 ILE B O 1
ATOM 1644 N N . GLU B 1 106 ? -14.07 -15.617 -11.586 1 98.25 106 GLU B N 1
ATOM 1645 C CA . GLU B 1 106 ? -15.359 -15.945 -12.18 1 98.25 106 GLU B CA 1
ATOM 1646 C C . GLU B 1 106 ? -15.266 -17.188 -13.062 1 98.25 106 GLU B C 1
ATOM 1648 O O . GLU B 1 106 ? -14.438 -17.25 -13.969 1 98.25 106 GLU B O 1
ATOM 1653 N N . ASN B 1 107 ? -16.172 -18.125 -12.805 1 98.06 107 ASN B N 1
ATOM 1654 C CA . ASN B 1 107 ? -16.172 -19.375 -13.562 1 98.06 107 ASN B CA 1
ATOM 1655 C C . ASN B 1 107 ? -14.789 -20.016 -13.609 1 98.06 107 ASN B C 1
ATOM 1657 O O . ASN B 1 107 ? -14.297 -20.359 -14.688 1 98.06 107 ASN B O 1
ATOM 1661 N N . ALA B 1 108 ? -14.094 -19.969 -12.508 1 98.25 108 ALA B N 1
ATOM 1662 C CA . ALA B 1 108 ? -12.805 -20.625 -12.281 1 98.25 108 ALA B CA 1
ATOM 1663 C C . ALA B 1 108 ? -11.703 -19.969 -13.109 1 98.25 108 ALA B C 1
ATOM 1665 O O . ALA B 1 108 ? -10.672 -20.594 -13.391 1 98.25 108 ALA B O 1
ATOM 1666 N N . ARG B 1 109 ? -11.945 -18.734 -13.5 1 98.75 109 ARG B N 1
ATOM 1667 C CA . ARG B 1 109 ? -10.945 -17.953 -14.211 1 98.75 109 ARG B CA 1
ATOM 1668 C C . ARG B 1 109 ? -10.57 -16.688 -13.43 1 98.75 109 ARG B C 1
ATOM 1670 O O . ARG B 1 109 ? -11.406 -16.125 -12.719 1 98.75 109 ARG B O 1
ATOM 1677 N N . ILE B 1 110 ? -9.305 -16.266 -13.617 1 98.88 110 ILE B N 1
ATOM 1678 C CA . ILE B 1 110 ? -8.812 -15.086 -12.922 1 98.88 110 ILE B CA 1
ATOM 1679 C C . ILE B 1 110 ? -8.922 -13.867 -13.828 1 98.88 110 ILE B C 1
ATOM 1681 O O . ILE B 1 110 ? -8.492 -13.914 -14.984 1 98.88 110 ILE B O 1
ATOM 1685 N N . PHE B 1 111 ? -9.5 -12.797 -13.281 1 98.81 111 PHE B N 1
ATOM 1686 C CA . PHE B 1 111 ? -9.531 -11.492 -13.938 1 98.81 111 PHE B CA 1
ATOM 1687 C C . PHE B 1 111 ? -8.789 -10.453 -13.109 1 98.81 111 PHE B C 1
ATOM 1689 O O . PHE B 1 111 ? -8.992 -10.359 -11.898 1 98.81 111 PHE B O 1
ATOM 1696 N N . LEU B 1 112 ? -7.918 -9.664 -13.805 1 98.38 112 LEU B N 1
ATOM 1697 C CA . LEU B 1 112 ? -7.215 -8.555 -13.172 1 98.38 112 LEU B CA 1
ATOM 1698 C C . LEU B 1 112 ? -7.836 -7.219 -13.57 1 98.38 112 LEU B C 1
ATOM 1700 O O . LEU B 1 112 ? -8.125 -6.992 -14.75 1 98.38 112 LEU B O 1
ATOM 1704 N N . GLY B 1 113 ? -8.07 -6.355 -12.562 1 96.75 113 GLY B N 1
ATOM 1705 C CA . GLY B 1 113 ? -8.547 -5.012 -12.844 1 96.75 113 GLY B CA 1
ATOM 1706 C C . GLY B 1 113 ? -7.43 -4.039 -13.18 1 96.75 113 GLY B C 1
ATOM 1707 O O . GLY B 1 113 ? -6.598 -3.725 -12.328 1 96.75 113 GLY B O 1
ATOM 1708 N N . LEU B 1 114 ? -7.461 -3.525 -14.422 1 93 114 LEU B N 1
ATOM 1709 C CA . LEU B 1 114 ? -6.418 -2.609 -14.875 1 93 114 LEU B CA 1
ATOM 1710 C C . LEU B 1 114 ? -6.992 -1.226 -15.148 1 93 114 LEU B C 1
ATOM 1712 O O . LEU B 1 114 ? -8.125 -1.102 -15.617 1 93 114 LEU B O 1
ATOM 1716 N N . ARG B 1 115 ? -6.215 -0.214 -14.711 1 82.44 115 ARG B N 1
ATOM 1717 C CA . ARG B 1 115 ? -6.668 1.15 -14.969 1 82.44 115 ARG B CA 1
ATOM 1718 C C . ARG B 1 115 ? -6.039 1.704 -16.25 1 82.44 115 ARG B C 1
ATOM 1720 O O . ARG B 1 115 ? -4.93 1.319 -16.609 1 82.44 115 ARG B O 1
#

Radius of gyration: 18.38 Å; Cα contacts (8 Å, |Δi|>4): 546; chains: 2; bounding box: 37×53×38 Å

Solvent-accessible surface area (backbone atoms only — not comparable to full-atom values): 12464 Å² total; per-residue (Å²): 130,81,73,73,68,62,80,64,76,67,72,70,44,75,43,80,74,47,53,48,83,73,36,42,74,46,35,43,37,78,43,84,50,98,78,44,48,32,18,35,34,20,23,81,84,70,47,77,39,26,28,40,32,35,36,50,86,83,53,41,49,40,48,69,30,50,52,55,71,65,27,37,27,32,63,74,87,55,55,34,24,33,48,87,68,16,35,29,39,78,96,48,43,67,54,32,14,27,44,59,38,54,69,50,76,57,96,64,25,34,29,38,46,40,118,129,80,73,72,69,62,79,63,76,68,72,69,44,74,44,82,76,46,52,49,80,75,36,42,73,47,34,42,37,76,45,85,51,97,77,44,47,32,19,37,33,21,23,80,86,71,47,76,40,27,30,42,32,34,37,49,87,81,52,40,50,41,46,69,31,50,53,55,71,64,28,38,27,30,64,74,85,54,55,34,25,33,47,86,68,17,34,28,39,77,96,48,42,68,53,32,16,27,44,59,38,54,70,50,77,57,96,65,24,32,29,40,46,41,118